Protein AF-A0A934YPK6-F1 (afdb_monomer)

pLDDT: mean 86.98, std 14.75, range [29.47, 98.44]

Secondary structure (DSSP, 8-state):
---HHHHHHHT-SEEEEE--TTS-HHHHHHHHHHSGGG-SEEEEESSHHHHHHHHHHHHHTT--GGGEEEEEHHHHHHHHHHH-HHHH-------TT---HHHHHHHHHHHHHHHHHSHHHHHHHHHH-SEEEESSGGG-BHHHHHHHHHHHTTT-EEEEEE-GGG----BTTBPBPPHHHHHHHSEEETTTTTT------

Foldseek 3Di:
DQQPLLVVLLVDLFEEEADDPPLCLLVSVLSNLQDPSFAAEEEEEADPVSQVSSVVSVVVSVRDPLSYDYDYLQVVLQVQLVVCCVQLVQDPPPPPPDPPPVVNSLSSLSSSLSLLQDPNNLVVDVVRGQAYEYEQLQQAFPSSVSSVVSCLVSSRRYYYYHHVVPHPHADPVTGGDDPVVSVVRGDYQYPSSVSPRDPPD

Structure (mmCIF, N/CA/C/O backbone):
data_AF-A0A934YPK6-F1
#
_entry.id   AF-A0A934YPK6-F1
#
loop_
_atom_site.group_PDB
_atom_site.id
_atom_site.type_symbol
_atom_site.label_atom_id
_atom_site.label_alt_id
_atom_site.label_comp_id
_atom_site.label_asym_id
_atom_site.label_entity_id
_atom_site.label_seq_id
_atom_site.pdbx_PDB_ins_code
_atom_site.Cartn_x
_atom_site.Cartn_y
_atom_site.Cartn_z
_atom_site.occupancy
_atom_site.B_iso_or_equiv
_atom_site.auth_seq_id
_atom_site.auth_comp_id
_atom_site.auth_asym_id
_atom_site.auth_atom_id
_atom_site.pdbx_PDB_model_num
ATOM 1 N N . MET A 1 1 ? -13.780 1.042 20.558 1.00 38.53 1 MET A N 1
ATOM 2 C CA . MET A 1 1 ? -14.124 2.174 19.676 1.00 38.53 1 MET A CA 1
ATOM 3 C C . MET A 1 1 ? -13.087 2.189 18.577 1.00 38.53 1 MET A C 1
ATOM 5 O O . MET A 1 1 ? -11.910 2.137 18.915 1.00 38.53 1 MET A O 1
ATOM 9 N N . ALA A 1 2 ? -13.498 2.126 17.311 1.00 55.03 2 ALA A N 1
ATOM 10 C CA . ALA A 1 2 ? -12.552 2.266 16.211 1.00 55.03 2 ALA A CA 1
ATOM 11 C C . ALA A 1 2 ? -11.907 3.656 16.300 1.00 55.03 2 ALA A C 1
ATOM 13 O O . ALA A 1 2 ? -12.583 4.636 16.611 1.00 55.03 2 ALA A O 1
ATOM 14 N N . ASN A 1 3 ? -10.591 3.710 16.116 1.00 77.00 3 ASN A N 1
ATOM 15 C CA . ASN A 1 3 ? -9.834 4.953 16.048 1.00 77.00 3 ASN A CA 1
ATOM 16 C C . ASN A 1 3 ? -10.450 5.855 14.956 1.00 77.00 3 ASN A C 1
ATOM 18 O O . ASN A 1 3 ? -10.782 5.354 13.882 1.00 77.00 3 ASN A O 1
ATOM 22 N N . ALA A 1 4 ? -10.615 7.157 15.209 1.00 86.25 4 ALA A N 1
ATOM 23 C CA . ALA A 1 4 ? -11.193 8.101 14.244 1.00 86.25 4 ALA A CA 1
ATOM 24 C C . ALA A 1 4 ? -10.478 8.057 12.879 1.00 86.25 4 ALA A C 1
ATOM 26 O O . ALA A 1 4 ? -11.127 8.161 11.838 1.00 86.25 4 ALA A O 1
ATOM 27 N N . ALA A 1 5 ? -9.166 7.795 12.873 1.00 89.88 5 ALA A N 1
ATOM 28 C CA . ALA A 1 5 ? -8.405 7.551 11.650 1.00 89.88 5 ALA A CA 1
ATOM 29 C C . ALA A 1 5 ? -8.885 6.323 10.870 1.00 89.88 5 ALA A C 1
ATOM 31 O O . ALA A 1 5 ? -8.996 6.379 9.650 1.00 89.88 5 ALA A O 1
ATOM 32 N N . VAL A 1 6 ? -9.192 5.215 11.554 1.00 94.06 6 VAL A N 1
ATOM 33 C CA . VAL A 1 6 ? -9.695 3.989 10.913 1.00 94.06 6 VAL A CA 1
ATOM 34 C C . VAL A 1 6 ? -11.025 4.275 10.226 1.00 94.06 6 VAL A C 1
ATOM 36 O O . VAL A 1 6 ? -11.193 3.913 9.065 1.00 94.06 6 VAL A O 1
ATOM 39 N N . GLU A 1 7 ? -11.938 4.976 10.901 1.00 93.44 7 GLU A N 1
ATOM 40 C CA . GLU A 1 7 ? -13.223 5.375 10.316 1.00 93.44 7 GLU A CA 1
ATOM 41 C C . GLU A 1 7 ? -13.038 6.263 9.080 1.00 93.44 7 GLU A C 1
ATOM 43 O O . GLU A 1 7 ? -13.564 5.953 8.010 1.00 93.44 7 GLU A O 1
ATOM 48 N N . ALA A 1 8 ? -12.234 7.324 9.193 1.00 93.44 8 ALA A N 1
ATOM 49 C CA . ALA A 1 8 ? -11.977 8.251 8.093 1.00 93.44 8 ALA A CA 1
ATOM 50 C C . ALA A 1 8 ? -11.321 7.557 6.886 1.00 93.44 8 ALA A C 1
ATOM 52 O O . ALA A 1 8 ? -11.712 7.780 5.738 1.00 93.44 8 ALA A O 1
ATOM 53 N N . MET A 1 9 ? -10.357 6.667 7.132 1.00 95.44 9 MET A N 1
ATOM 54 C CA . MET A 1 9 ? -9.683 5.911 6.078 1.00 95.44 9 MET A CA 1
ATOM 55 C C . MET A 1 9 ? -10.604 4.880 5.420 1.00 95.44 9 MET A C 1
ATOM 57 O O . MET A 1 9 ? -10.559 4.717 4.201 1.00 95.44 9 MET A O 1
ATOM 61 N N . LEU A 1 10 ? -11.453 4.180 6.179 1.00 94.62 10 LEU A N 1
ATOM 62 C CA . LEU A 1 10 ? -12.409 3.221 5.612 1.00 94.62 10 LEU A CA 1
ATOM 63 C C . LEU A 1 10 ? -13.530 3.909 4.824 1.00 94.62 10 LEU A C 1
ATOM 65 O O . LEU A 1 10 ? -14.014 3.330 3.853 1.00 94.62 10 LEU A O 1
ATOM 69 N N . GLY A 1 11 ? -13.887 5.145 5.184 1.00 93.50 11 GLY A N 1
ATOM 70 C CA . GLY A 1 11 ? -14.867 5.967 4.468 1.00 93.50 11 GLY A CA 1
ATOM 71 C C . GLY A 1 11 ? -14.426 6.432 3.074 1.00 93.50 11 GLY A C 1
ATOM 72 O O . GLY A 1 11 ? -15.264 6.878 2.294 1.00 93.50 11 GLY A O 1
ATOM 73 N N . SER A 1 12 ? -13.141 6.302 2.729 1.00 93.00 12 SER A N 1
ATOM 74 C CA . SER A 1 12 ? -12.610 6.627 1.402 1.00 93.00 12 SER A CA 1
ATOM 75 C C . SER A 1 12 ? -12.039 5.392 0.701 1.00 93.00 12 SER A C 1
ATOM 77 O O . SER A 1 12 ? -11.450 4.499 1.317 1.00 93.00 12 SER A O 1
ATOM 79 N N . THR A 1 13 ? -12.168 5.356 -0.627 1.00 93.12 13 THR A N 1
ATOM 80 C CA . THR A 1 13 ? -11.471 4.378 -1.478 1.00 93.12 13 THR A CA 1
ATOM 81 C C . THR A 1 13 ? -10.002 4.741 -1.684 1.00 93.12 13 THR A C 1
ATOM 83 O O . THR A 1 13 ? -9.215 3.885 -2.080 1.00 93.12 13 THR A O 1
ATOM 86 N N . ARG A 1 14 ? -9.620 5.996 -1.421 1.00 95.00 14 ARG A N 1
ATOM 87 C CA . ARG A 1 14 ? -8.254 6.514 -1.553 1.00 95.00 14 ARG A CA 1
ATOM 88 C C . ARG A 1 14 ? -7.946 7.403 -0.362 1.00 95.00 14 ARG A C 1
ATOM 90 O O . ARG A 1 14 ? -8.402 8.544 -0.313 1.00 95.00 14 ARG A O 1
ATOM 97 N N . SER A 1 15 ? -7.197 6.892 0.605 1.00 95.81 15 SER A N 1
ATOM 98 C CA . SER A 1 15 ? -6.847 7.650 1.813 1.00 95.81 15 SER A CA 1
ATOM 99 C C . SER A 1 15 ? -5.367 7.545 2.140 1.00 95.81 15 SER A C 1
ATOM 101 O O . SER A 1 15 ? -4.793 6.467 2.022 1.00 95.81 15 SER A O 1
ATOM 103 N N . PHE A 1 16 ? -4.764 8.618 2.625 1.00 96.56 16 PHE A N 1
ATOM 104 C CA . PHE A 1 16 ? -3.404 8.614 3.150 1.00 96.56 16 PHE A CA 1
ATOM 105 C C . PHE A 1 16 ? -3.423 9.170 4.569 1.00 96.56 16 PHE A C 1
ATOM 107 O O . PHE A 1 16 ? -3.877 10.290 4.758 1.00 96.56 16 PHE A O 1
ATOM 114 N N . ALA A 1 17 ? -2.936 8.423 5.556 1.00 95.75 17 ALA A N 1
ATOM 115 C CA . ALA A 1 17 ? -2.767 8.939 6.912 1.00 95.75 17 ALA A CA 1
ATOM 116 C C . ALA A 1 17 ? -1.336 9.431 7.123 1.00 95.75 17 ALA A C 1
ATOM 118 O O . ALA A 1 17 ? -0.386 8.650 7.000 1.00 95.75 17 ALA A O 1
ATOM 119 N N . VAL A 1 18 ? -1.200 10.712 7.471 1.00 94.19 18 VAL A N 1
ATOM 120 C CA . VAL A 1 18 ? 0.066 11.275 7.937 1.00 94.19 18 VAL A CA 1
ATOM 121 C C . VAL A 1 18 ? 0.245 10.892 9.401 1.00 94.19 18 VAL A C 1
ATOM 123 O O . VAL A 1 18 ? -0.618 11.159 10.238 1.00 94.19 18 VAL A O 1
ATOM 126 N N . ALA A 1 19 ? 1.346 10.214 9.708 1.00 89.62 19 ALA A N 1
ATOM 127 C CA . ALA A 1 19 ? 1.646 9.745 11.052 1.00 89.62 19 ALA A CA 1
ATOM 128 C C . ALA A 1 19 ? 3.156 9.713 11.297 1.00 89.62 19 ALA A C 1
ATOM 130 O O . ALA A 1 19 ? 3.884 8.936 10.671 1.00 89.62 19 ALA A O 1
ATOM 131 N N . ALA A 1 20 ? 3.611 10.518 12.258 1.00 85.56 20 ALA A N 1
ATOM 132 C CA . ALA A 1 20 ? 5.017 10.606 12.619 1.00 85.56 20 ALA A CA 1
ATOM 133 C C . ALA A 1 20 ? 5.560 9.314 13.264 1.00 85.56 20 ALA A C 1
ATOM 135 O O . ALA A 1 20 ? 4.833 8.381 13.635 1.00 85.56 20 ALA A O 1
ATOM 136 N N . ALA A 1 21 ? 6.883 9.241 13.386 1.00 82.44 21 ALA A N 1
ATOM 137 C CA . ALA A 1 21 ? 7.598 8.139 14.000 1.00 82.44 21 ALA A CA 1
ATOM 138 C C . ALA A 1 21 ? 7.123 7.947 15.440 1.00 82.44 21 ALA A C 1
ATOM 140 O O . ALA A 1 21 ? 7.039 8.887 16.225 1.00 82.44 21 ALA A O 1
ATOM 141 N N . GLY A 1 22 ? 6.821 6.700 15.793 1.00 80.88 22 GLY A N 1
ATOM 142 C CA . GLY A 1 22 ? 6.327 6.363 17.127 1.00 80.88 22 GLY A CA 1
ATOM 143 C C . GLY A 1 22 ? 4.838 6.646 17.364 1.00 80.88 22 GLY A C 1
ATOM 144 O O . GLY A 1 22 ? 4.320 6.164 18.366 1.00 80.88 22 GLY A O 1
ATOM 145 N N . CYS A 1 23 ? 4.110 7.295 16.445 1.00 81.56 23 CYS A N 1
ATOM 146 C CA . CYS A 1 23 ? 2.677 7.593 16.622 1.00 81.56 23 CYS A CA 1
ATOM 147 C C . CYS A 1 23 ? 1.747 6.387 16.402 1.00 81.56 23 CYS A C 1
ATOM 149 O O . CYS A 1 23 ? 0.539 6.499 16.568 1.00 81.56 23 CYS A O 1
ATOM 151 N N . GLY A 1 24 ? 2.286 5.215 16.050 1.00 86.94 24 GLY A N 1
ATOM 152 C CA . GLY A 1 24 ? 1.497 3.987 15.919 1.00 86.94 24 GLY A CA 1
ATOM 153 C C . GLY A 1 24 ? 1.038 3.649 14.497 1.00 86.94 24 GLY A C 1
ATOM 154 O O . GLY A 1 24 ? 0.017 2.984 14.351 1.00 86.94 24 GLY A O 1
ATOM 155 N N . LYS A 1 25 ? 1.802 4.011 13.453 1.00 91.12 25 LYS A N 1
ATOM 156 C CA . LYS A 1 25 ? 1.560 3.606 12.045 1.00 91.12 25 LYS A CA 1
ATOM 157 C C . LYS A 1 25 ? 1.183 2.124 11.903 1.00 91.12 25 LYS A C 1
ATOM 159 O O . LYS A 1 25 ? 0.156 1.777 11.324 1.00 91.12 25 LYS A O 1
ATOM 164 N N . THR A 1 26 ? 1.969 1.244 12.527 1.00 91.38 26 THR A N 1
ATOM 165 C CA . THR A 1 26 ? 1.727 -0.207 12.524 1.00 91.38 26 THR A CA 1
ATOM 166 C C . THR A 1 26 ? 0.447 -0.605 13.269 1.00 91.38 26 THR A C 1
ATOM 168 O O . THR A 1 26 ? -0.213 -1.560 12.868 1.00 91.38 26 THR A O 1
ATOM 171 N N . GLU A 1 27 ? 0.081 0.100 14.347 1.00 93.69 27 GLU A N 1
ATOM 172 C CA . GLU A 1 27 ? -1.192 -0.122 15.054 1.00 93.69 27 GLU A CA 1
ATOM 173 C C . GLU A 1 27 ? -2.371 0.270 14.160 1.00 93.69 27 GLU A C 1
ATOM 175 O O . GLU A 1 27 ? -3.283 -0.533 13.990 1.00 93.69 27 GLU A O 1
ATOM 180 N N . LEU A 1 28 ? -2.317 1.446 13.524 1.00 94.62 28 LEU A N 1
ATOM 181 C CA . LEU A 1 28 ? -3.335 1.909 12.578 1.00 94.62 28 LEU A CA 1
ATOM 182 C C . LEU A 1 28 ? -3.534 0.911 11.428 1.00 94.62 28 LEU A C 1
ATOM 184 O O . LEU A 1 28 ? -4.663 0.506 11.153 1.00 94.62 28 LEU A O 1
ATOM 188 N N . LEU A 1 29 ? -2.443 0.455 10.804 1.00 95.44 29 LEU A N 1
ATOM 189 C CA . LEU A 1 29 ? -2.481 -0.590 9.774 1.00 95.44 29 LEU A CA 1
ATOM 190 C C . LEU A 1 29 ? -3.120 -1.879 10.296 1.00 95.44 29 LEU A C 1
ATOM 192 O O . LEU A 1 29 ? -3.991 -2.446 9.641 1.00 95.44 29 LEU A O 1
ATOM 196 N N . GLY A 1 30 ? -2.722 -2.329 11.487 1.00 96.19 30 GLY A N 1
ATOM 197 C CA . GLY A 1 30 ? -3.295 -3.514 12.117 1.00 96.19 30 GLY A CA 1
ATOM 198 C C . GLY A 1 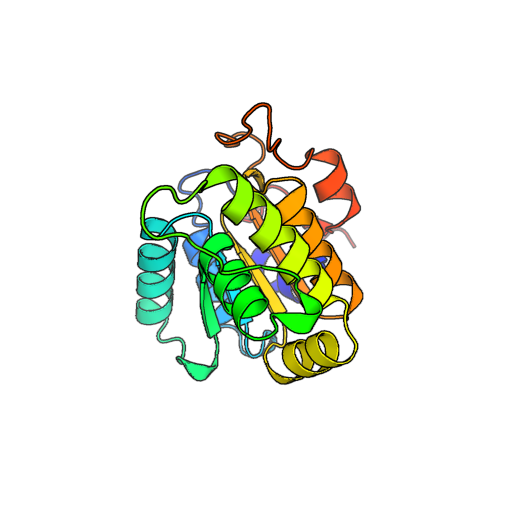30 ? -4.806 -3.392 12.329 1.00 96.19 30 GLY A C 1
ATOM 199 O O . GLY A 1 30 ? -5.547 -4.318 11.999 1.00 96.19 30 GLY A O 1
ATOM 200 N N . GLN A 1 31 ? -5.267 -2.239 12.815 1.00 96.19 31 GLN A N 1
ATOM 201 C CA . GLN A 1 31 ? -6.685 -1.951 13.036 1.00 96.19 31 GLN A CA 1
ATOM 202 C C . GLN A 1 31 ? -7.478 -1.895 11.723 1.00 96.19 31 GLN A C 1
ATOM 204 O O . GLN A 1 31 ? -8.562 -2.471 11.651 1.00 96.19 31 GLN A O 1
ATOM 209 N N . LEU A 1 32 ? -6.926 -1.284 10.668 1.00 96.69 32 LEU A N 1
ATOM 210 C CA . LEU A 1 32 ? -7.541 -1.258 9.335 1.00 96.69 32 LEU A CA 1
ATOM 211 C C . LEU A 1 32 ? -7.752 -2.666 8.773 1.00 96.69 32 LEU A C 1
ATOM 213 O O . LEU A 1 32 ? -8.820 -2.971 8.239 1.00 96.69 32 LEU A O 1
ATOM 217 N N . VAL A 1 33 ? -6.756 -3.545 8.903 1.00 97.69 33 VAL A N 1
ATOM 218 C CA . VAL A 1 33 ? -6.893 -4.940 8.463 1.00 97.69 33 VAL A CA 1
ATOM 219 C C . VAL A 1 33 ? -7.911 -5.679 9.337 1.00 97.69 33 VAL A C 1
ATOM 221 O O . VAL A 1 33 ? -8.754 -6.401 8.808 1.00 97.69 33 VAL A O 1
ATOM 224 N N . ALA A 1 34 ? -7.868 -5.496 10.659 1.00 97.12 34 ALA A N 1
ATOM 225 C CA . ALA A 1 34 ? -8.757 -6.179 11.600 1.00 97.12 34 ALA A CA 1
ATOM 226 C C . ALA A 1 34 ? -10.243 -5.811 11.424 1.00 97.12 34 ALA A C 1
ATOM 228 O O . ALA A 1 34 ? -11.115 -6.648 11.677 1.00 97.12 34 ALA A O 1
ATOM 229 N N . ASP A 1 35 ? -10.544 -4.588 10.979 1.00 96.56 35 ASP A N 1
ATOM 230 C CA . ASP A 1 35 ? -11.914 -4.107 10.794 1.00 96.56 35 ASP A CA 1
ATOM 231 C C . ASP A 1 35 ? -12.667 -4.924 9.739 1.00 96.56 35 ASP A C 1
ATOM 233 O O . ASP A 1 35 ? -12.215 -5.067 8.608 1.00 96.56 35 ASP A O 1
ATOM 237 N N . GLN A 1 36 ? -13.844 -5.454 10.068 1.00 93.44 36 GLN A N 1
ATOM 238 C CA . GLN A 1 36 ? -14.591 -6.341 9.167 1.00 93.44 36 GLN A CA 1
ATOM 239 C C . GLN A 1 36 ? -14.943 -5.691 7.821 1.00 93.44 36 GLN A C 1
ATOM 241 O O . GLN A 1 36 ? -14.929 -6.379 6.802 1.00 93.44 36 GLN A O 1
ATOM 246 N N . ARG A 1 37 ? -15.167 -4.372 7.788 1.00 94.62 37 ARG A N 1
ATOM 247 C CA . ARG A 1 37 ? -15.534 -3.633 6.570 1.00 94.62 37 ARG A CA 1
ATOM 248 C C . ARG A 1 37 ? -14.414 -3.583 5.541 1.00 94.62 37 ARG A C 1
ATOM 250 O O . ARG A 1 37 ? -14.700 -3.364 4.371 1.00 94.62 37 ARG A O 1
ATOM 257 N N . SER A 1 38 ? -13.156 -3.773 5.948 1.00 94.56 38 SER A N 1
ATOM 258 C CA . SER A 1 38 ? -12.048 -3.730 4.995 1.00 94.5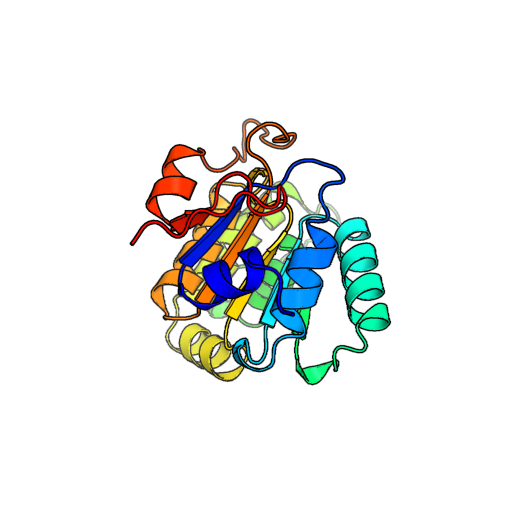6 38 SER A CA 1
ATOM 259 C C . SER A 1 38 ? -12.004 -4.954 4.082 1.00 94.56 38 SER A C 1
ATOM 261 O O . SER A 1 38 ? -11.438 -4.855 3.006 1.00 94.56 38 SER A O 1
ATOM 263 N N . GLY A 1 39 ? -12.605 -6.092 4.449 1.00 96.00 39 GLY A N 1
ATOM 264 C CA . GLY A 1 39 ? -12.444 -7.328 3.672 1.00 96.00 39 GLY A CA 1
ATOM 265 C C . GLY A 1 39 ? -10.987 -7.816 3.665 1.00 96.00 39 GLY A C 1
ATOM 266 O O . GLY A 1 39 ? -10.241 -7.541 4.609 1.00 96.00 39 GLY A O 1
ATOM 267 N N . ARG A 1 40 ? -10.566 -8.551 2.632 1.00 97.56 40 ARG A N 1
ATOM 268 C CA . ARG A 1 40 ? -9.211 -9.103 2.486 1.00 97.56 40 ARG A CA 1
ATOM 269 C C . ARG A 1 40 ? -8.237 -8.066 1.929 1.00 97.56 40 ARG A C 1
ATOM 271 O O . ARG A 1 40 ? -8.430 -7.556 0.831 1.00 97.56 40 ARG A O 1
ATOM 278 N N . GLN A 1 41 ? -7.165 -7.784 2.667 1.00 98.12 41 GLN A N 1
ATOM 279 C CA . GLN A 1 41 ? -6.217 -6.714 2.337 1.00 98.12 41 GLN A CA 1
ATOM 280 C C . GLN A 1 41 ? -4.893 -7.232 1.765 1.00 98.12 41 GLN A C 1
ATOM 282 O O . GLN A 1 41 ? -4.288 -8.153 2.312 1.00 98.12 41 GLN A O 1
ATOM 287 N N . LEU A 1 42 ? -4.385 -6.591 0.716 1.00 97.75 42 LEU A N 1
ATOM 288 C CA . LEU A 1 42 ? -2.974 -6.669 0.347 1.00 97.75 42 LEU A CA 1
ATOM 289 C C . LEU A 1 42 ? -2.196 -5.626 1.155 1.00 97.75 42 LEU A C 1
ATOM 291 O O . LEU A 1 42 ? -2.379 -4.433 0.955 1.00 97.75 42 LEU A O 1
ATOM 295 N N . VAL A 1 43 ? -1.330 -6.063 2.061 1.00 98.38 43 VAL A N 1
ATOM 296 C CA . VAL A 1 43 ? -0.530 -5.193 2.926 1.00 98.38 43 VAL A CA 1
ATOM 297 C C . VAL A 1 43 ? 0.919 -5.210 2.456 1.00 98.38 43 VAL A C 1
ATOM 299 O O . VAL A 1 43 ? 1.534 -6.276 2.367 1.00 98.38 43 VAL A O 1
ATOM 302 N N . LEU A 1 44 ? 1.463 -4.037 2.151 1.00 98.06 44 LEU A N 1
ATOM 303 C CA . LEU A 1 44 ? 2.801 -3.870 1.595 1.00 98.06 44 LEU A CA 1
ATOM 304 C C . LEU A 1 44 ? 3.641 -2.914 2.443 1.00 98.06 44 LEU A C 1
ATOM 306 O O . LEU A 1 44 ? 3.133 -1.967 3.031 1.00 98.06 44 LEU A O 1
ATOM 310 N N . THR A 1 45 ? 4.944 -3.167 2.486 1.00 97.19 45 THR A N 1
ATOM 311 C CA . THR A 1 45 ? 5.949 -2.322 3.152 1.00 97.19 45 THR A CA 1
ATOM 312 C C . THR A 1 45 ? 7.284 -2.423 2.405 1.00 97.19 45 THR A C 1
ATOM 314 O O . THR A 1 45 ? 7.417 -3.182 1.441 1.00 97.19 45 THR A O 1
ATOM 317 N N . HIS A 1 46 ? 8.299 -1.674 2.819 1.00 93.62 46 HIS A N 1
ATOM 318 C CA . HIS A 1 46 ? 9.586 -1.626 2.123 1.00 93.62 46 HIS A CA 1
ATOM 319 C C . HIS A 1 46 ? 10.569 -2.714 2.565 1.00 93.62 46 HIS A C 1
ATOM 321 O O . HIS A 1 46 ? 11.387 -3.170 1.767 1.00 93.62 46 HIS A O 1
ATOM 327 N N . THR A 1 47 ? 10.501 -3.162 3.821 1.00 94.19 47 THR A N 1
ATOM 328 C CA . THR A 1 47 ? 11.549 -4.008 4.411 1.00 94.19 47 THR A CA 1
ATOM 329 C C . THR A 1 47 ? 11.000 -5.290 5.023 1.00 94.19 47 THR A C 1
ATOM 331 O O . THR A 1 47 ? 9.860 -5.359 5.483 1.00 94.19 47 THR A O 1
ATOM 334 N N . HIS A 1 48 ? 11.842 -6.323 5.105 1.00 95.19 48 HIS A N 1
ATOM 335 C CA . HIS A 1 48 ? 11.495 -7.545 5.835 1.00 95.19 48 HIS A CA 1
ATOM 336 C C . HIS A 1 48 ? 11.301 -7.302 7.340 1.00 95.19 48 HIS A C 1
ATOM 338 O O . HIS A 1 48 ? 10.500 -7.993 7.968 1.00 95.19 48 HIS A O 1
ATOM 344 N N . ALA A 1 49 ? 11.979 -6.300 7.911 1.00 95.56 49 ALA A N 1
ATOM 345 C CA . ALA A 1 49 ? 11.741 -5.868 9.285 1.00 95.56 49 ALA A CA 1
ATOM 346 C C . ALA A 1 49 ? 10.329 -5.279 9.449 1.00 95.56 49 ALA A C 1
ATOM 348 O O . ALA A 1 49 ? 9.621 -5.658 10.381 1.00 95.56 49 ALA A O 1
ATOM 349 N N . GLY A 1 50 ? 9.885 -4.445 8.501 1.00 95.88 50 GLY A N 1
ATOM 350 C CA . GLY A 1 50 ? 8.508 -3.946 8.430 1.00 95.88 50 GLY A CA 1
ATOM 351 C C . GLY A 1 50 ? 7.494 -5.086 8.329 1.00 95.88 50 GLY A C 1
ATOM 352 O O . GLY A 1 50 ? 6.542 -5.143 9.104 1.00 95.88 50 GLY A O 1
ATOM 353 N N . VAL A 1 51 ? 7.751 -6.078 7.465 1.00 98.25 51 VAL A N 1
ATOM 354 C CA . VAL A 1 51 ? 6.916 -7.289 7.365 1.00 98.25 51 VAL A CA 1
ATOM 355 C C . VAL A 1 51 ? 6.832 -8.012 8.711 1.00 98.25 51 VAL A C 1
ATOM 357 O O . VAL A 1 51 ? 5.742 -8.378 9.144 1.00 98.25 51 VAL A O 1
ATOM 360 N N . ALA A 1 52 ? 7.955 -8.216 9.403 1.00 97.94 52 ALA A N 1
ATOM 361 C CA . ALA A 1 52 ? 7.960 -8.877 10.706 1.00 97.94 52 ALA A CA 1
ATOM 362 C C . ALA A 1 52 ? 7.175 -8.080 11.765 1.00 97.94 52 ALA A C 1
ATOM 364 O O . ALA A 1 52 ? 6.399 -8.673 12.520 1.00 97.94 52 ALA A O 1
ATOM 365 N N . ALA A 1 53 ? 7.328 -6.753 11.791 1.00 96.94 53 ALA A N 1
ATOM 366 C CA . ALA A 1 53 ? 6.629 -5.865 12.716 1.00 96.94 53 ALA A CA 1
ATOM 367 C C . ALA A 1 53 ? 5.109 -5.871 12.488 1.00 96.94 53 ALA A C 1
ATOM 369 O O . ALA A 1 53 ? 4.347 -6.104 13.431 1.00 96.94 53 ALA A O 1
ATOM 370 N N . ILE A 1 54 ? 4.663 -5.707 11.238 1.00 98.12 54 ILE A N 1
ATOM 371 C CA . ILE A 1 54 ? 3.240 -5.759 10.871 1.00 98.12 54 ILE A CA 1
ATOM 372 C C . ILE A 1 54 ? 2.669 -7.146 11.178 1.00 98.12 54 ILE A C 1
ATOM 374 O O . ILE A 1 54 ? 1.612 -7.258 11.793 1.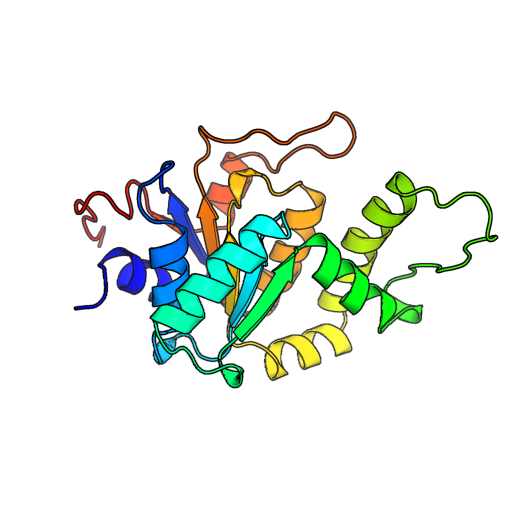00 98.12 54 ILE A O 1
ATOM 378 N N . LYS A 1 55 ? 3.384 -8.221 10.825 1.00 98.38 55 LYS A N 1
ATOM 379 C CA . LYS A 1 55 ? 2.943 -9.597 11.093 1.00 98.38 55 LYS A CA 1
ATOM 380 C C . LYS A 1 55 ? 2.746 -9.858 12.584 1.00 98.38 55 LYS A C 1
ATOM 382 O O . LYS A 1 55 ? 1.754 -10.481 12.957 1.00 98.38 55 LYS A O 1
ATOM 387 N N . LYS A 1 56 ? 3.674 -9.390 13.425 1.00 98.06 56 LYS A N 1
ATOM 388 C CA . LYS A 1 56 ? 3.548 -9.479 14.884 1.00 98.06 56 LYS A CA 1
ATOM 389 C C . LYS A 1 56 ? 2.301 -8.736 15.358 1.00 98.06 56 LYS A C 1
ATOM 391 O O . LYS A 1 56 ? 1.486 -9.324 16.057 1.00 98.06 56 LYS A O 1
ATOM 396 N N . ARG A 1 57 ? 2.099 -7.497 14.902 1.00 97.75 57 ARG A N 1
ATOM 397 C CA . ARG A 1 57 ? 0.932 -6.697 15.288 1.00 97.75 57 ARG A CA 1
ATOM 398 C C . ARG A 1 57 ? -0.395 -7.342 14.871 1.00 97.75 57 ARG A C 1
ATOM 400 O O . ARG A 1 57 ? -1.324 -7.377 15.670 1.00 97.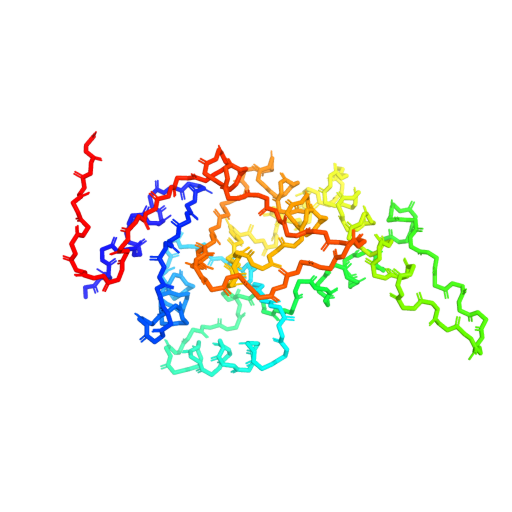75 57 ARG A O 1
ATOM 407 N N . LEU A 1 58 ? -0.484 -7.885 13.657 1.00 98.25 58 LEU A N 1
ATOM 408 C CA . LEU A 1 58 ? -1.672 -8.608 13.187 1.00 98.25 58 LEU A CA 1
ATOM 409 C C . LEU A 1 58 ? -1.954 -9.858 14.034 1.00 98.25 58 LEU A C 1
ATOM 411 O O . LEU A 1 58 ? -3.115 -10.165 14.299 1.00 98.25 58 LEU A O 1
ATOM 415 N N . ALA A 1 59 ? -0.910 -10.555 14.492 1.00 98.12 59 ALA A N 1
ATOM 416 C CA . ALA A 1 59 ? -1.055 -11.684 15.407 1.00 98.12 59 ALA A CA 1
ATOM 417 C C . ALA A 1 59 ? -1.555 -11.245 16.795 1.00 98.12 59 ALA A C 1
ATOM 419 O O . ALA A 1 59 ? -2.462 -11.880 17.333 1.00 98.12 59 ALA A O 1
ATOM 420 N N . ASP A 1 60 ? -1.029 -10.142 17.336 1.00 97.69 60 ASP A N 1
ATOM 421 C CA . ASP A 1 60 ? -1.470 -9.572 18.618 1.00 97.69 60 ASP A CA 1
ATOM 422 C C . ASP A 1 60 ? -2.955 -9.163 18.568 1.00 97.69 60 ASP A C 1
ATOM 424 O O . ASP A 1 60 ? -3.714 -9.421 19.503 1.00 97.69 60 ASP A O 1
ATOM 428 N N . LEU A 1 61 ? -3.394 -8.607 17.433 1.00 97.12 61 LEU A N 1
ATOM 429 C CA . LEU A 1 61 ? -4.793 -8.268 17.146 1.00 97.12 61 LEU A CA 1
ATOM 430 C C . LEU A 1 61 ? -5.658 -9.480 16.749 1.00 97.12 61 LEU A C 1
ATOM 432 O O . LEU A 1 61 ? -6.851 -9.323 16.498 1.00 97.12 61 LEU A O 1
ATOM 436 N N . ARG A 1 62 ? -5.080 -10.689 16.700 1.00 97.94 62 ARG A N 1
ATOM 437 C 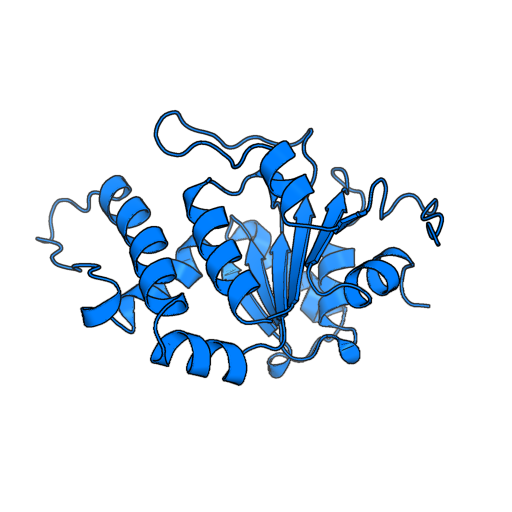CA . ARG A 1 62 ? -5.746 -11.948 16.316 1.00 97.94 62 ARG A CA 1
ATOM 438 C C . ARG A 1 62 ? -6.435 -11.882 14.949 1.00 97.94 62 ARG A C 1
ATOM 440 O O . ARG A 1 62 ? -7.482 -12.495 14.747 1.00 97.94 62 ARG A O 1
ATOM 447 N N . VAL A 1 63 ? -5.842 -11.155 14.005 1.00 98.06 63 VAL A N 1
ATOM 448 C CA . VAL A 1 63 ? -6.362 -11.051 12.640 1.00 98.06 63 VAL A CA 1
ATOM 449 C C . VAL A 1 63 ? -6.200 -12.402 11.927 1.00 98.06 63 VAL A C 1
ATOM 451 O O . VAL A 1 63 ? -5.081 -12.925 11.871 1.00 98.06 63 VAL A O 1
ATOM 454 N N . PRO A 1 64 ? -7.277 -12.976 11.360 1.00 97.50 64 PRO A N 1
ATOM 455 C CA . PRO A 1 64 ? -7.193 -14.226 10.611 1.00 97.50 64 PRO A CA 1
ATOM 456 C C . PRO A 1 64 ? -6.284 -14.110 9.380 1.00 97.50 64 PRO A C 1
ATOM 458 O O . PRO A 1 64 ? -6.169 -13.047 8.769 1.00 97.50 64 PRO A O 1
ATOM 461 N N . ARG A 1 65 ? -5.626 -15.203 8.979 1.00 96.19 65 ARG A N 1
ATOM 462 C CA . ARG A 1 65 ? -4.662 -15.169 7.858 1.00 96.19 65 ARG A CA 1
ATOM 463 C C . ARG A 1 65 ? -5.337 -14.950 6.509 1.00 96.19 65 ARG A C 1
ATOM 465 O O . ARG A 1 65 ? -4.746 -14.354 5.622 1.00 96.19 65 ARG A O 1
ATOM 472 N N . GLU A 1 66 ? -6.571 -15.404 6.351 1.00 96.94 66 GLU A N 1
ATOM 473 C CA . GLU A 1 66 ? -7.402 -15.195 5.166 1.00 96.94 66 GLU A CA 1
ATOM 474 C C . GLU A 1 66 ? -7.733 -13.718 4.924 1.00 96.94 66 GLU A C 1
ATOM 476 O O . GLU A 1 66 ? -8.053 -13.330 3.805 1.00 96.94 66 GLU A O 1
ATOM 481 N N . LYS A 1 67 ? -7.610 -12.886 5.959 1.00 97.62 67 LYS A N 1
ATOM 482 C CA . LYS A 1 67 ? -7.940 -11.464 5.945 1.00 97.62 67 LYS A CA 1
ATOM 483 C C . LYS A 1 67 ? -6.832 -10.602 5.341 1.00 97.62 67 LYS A C 1
ATOM 485 O O . LYS A 1 67 ? -7.073 -9.433 5.045 1.00 97.62 67 LYS A O 1
ATOM 490 N N . PHE A 1 68 ? -5.634 -11.151 5.123 1.00 98.38 68 PHE A N 1
ATOM 491 C CA . PHE A 1 68 ? -4.541 -10.389 4.533 1.00 98.38 68 PHE A CA 1
ATOM 492 C C . PHE A 1 68 ? -3.540 -11.222 3.730 1.00 98.38 68 PHE A C 1
ATOM 494 O O . PHE A 1 68 ? -3.317 -12.406 3.964 1.00 98.38 68 PHE A O 1
ATOM 501 N N . HIS A 1 69 ? -2.867 -10.558 2.799 1.00 98.06 69 HIS A N 1
ATOM 502 C CA . HIS A 1 69 ? -1.592 -10.983 2.235 1.00 98.06 69 HIS A CA 1
ATOM 503 C C . HIS A 1 69 ? -0.559 -9.926 2.604 1.00 98.06 69 HIS A C 1
ATOM 505 O O . HIS A 1 69 ? -0.767 -8.763 2.290 1.00 98.06 69 HIS A O 1
ATOM 511 N N . LEU A 1 70 ? 0.542 -10.307 3.251 1.00 98.44 70 LEU A N 1
ATOM 512 C CA . LEU A 1 70 ? 1.586 -9.374 3.685 1.00 98.44 70 LEU A CA 1
ATOM 513 C C . LEU A 1 70 ? 2.905 -9.667 2.969 1.00 98.44 70 LEU A C 1
ATOM 515 O O . LEU A 1 70 ? 3.354 -10.817 2.962 1.00 98.44 70 LEU A O 1
ATOM 519 N N . ASP A 1 71 ? 3.528 -8.640 2.394 1.00 97.62 71 ASP A N 1
ATOM 520 C CA . ASP A 1 71 ? 4.821 -8.753 1.715 1.00 97.62 71 ASP A CA 1
ATOM 521 C C . ASP A 1 71 ? 5.577 -7.416 1.653 1.00 97.62 71 ASP A C 1
ATOM 523 O O . ASP A 1 71 ? 5.042 -6.364 2.006 1.00 97.62 71 ASP A O 1
ATOM 527 N N . THR A 1 72 ? 6.819 -7.442 1.172 1.00 96.75 72 THR A N 1
ATOM 528 C CA . THR A 1 72 ? 7.463 -6.224 0.679 1.00 96.75 72 THR A CA 1
ATOM 529 C C . THR A 1 72 ? 6.904 -5.840 -0.694 1.00 96.75 72 THR A C 1
ATOM 531 O O . THR A 1 72 ? 6.483 -6.706 -1.464 1.00 96.75 72 THR A O 1
ATOM 534 N N . ILE A 1 73 ? 6.932 -4.549 -1.046 1.00 95.25 73 ILE A N 1
ATOM 535 C CA . ILE A 1 73 ? 6.506 -4.073 -2.376 1.00 95.25 73 ILE A CA 1
ATOM 536 C C . ILE A 1 73 ? 7.323 -4.769 -3.477 1.00 95.25 73 ILE A C 1
ATOM 538 O O . ILE A 1 73 ? 6.759 -5.270 -4.451 1.00 95.25 73 ILE A O 1
ATOM 542 N N . ALA A 1 74 ? 8.646 -4.848 -3.299 1.00 92.50 74 ALA A N 1
ATOM 543 C CA . ALA A 1 74 ? 9.551 -5.513 -4.234 1.00 92.50 74 ALA A CA 1
ATOM 544 C C . ALA A 1 74 ? 9.253 -7.015 -4.364 1.00 92.50 74 ALA A C 1
ATOM 546 O O . ALA A 1 74 ? 9.138 -7.522 -5.480 1.00 92.50 74 ALA A O 1
ATOM 547 N N . GLY A 1 75 ? 9.076 -7.715 -3.238 1.00 93.25 75 GLY A N 1
ATOM 548 C CA . GLY A 1 75 ? 8.759 -9.144 -3.215 1.00 93.25 75 GLY A CA 1
ATOM 549 C C . GLY A 1 75 ? 7.428 -9.451 -3.895 1.00 93.25 75 GLY A C 1
ATOM 550 O O . GLY A 1 75 ? 7.335 -10.390 -4.692 1.00 93.25 75 GLY A O 1
ATOM 551 N N . TRP A 1 76 ? 6.417 -8.612 -3.664 1.00 95.44 76 TRP A N 1
ATOM 552 C CA . TRP A 1 76 ? 5.106 -8.790 -4.272 1.00 95.44 76 TRP A CA 1
ATOM 553 C C . TRP A 1 76 ? 5.160 -8.553 -5.780 1.00 95.44 76 TRP A C 1
ATOM 555 O O . TRP A 1 76 ? 4.698 -9.399 -6.545 1.00 95.44 76 TRP A O 1
ATOM 565 N N . CYS A 1 77 ? 5.797 -7.461 -6.216 1.00 93.88 77 CYS A N 1
ATOM 566 C CA . CYS A 1 7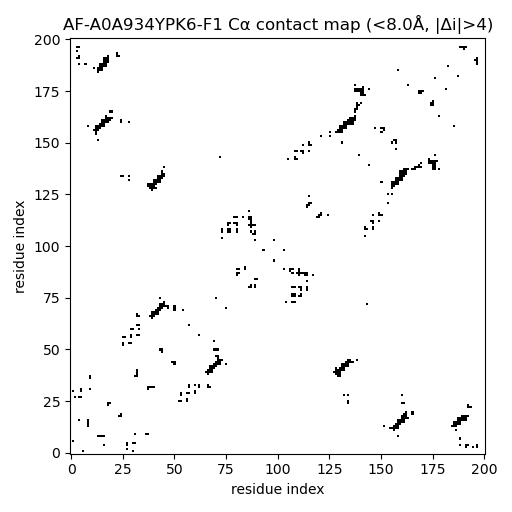7 ? 5.962 -7.156 -7.636 1.00 93.88 77 CYS A CA 1
ATOM 567 C C . CYS A 1 77 ? 6.763 -8.244 -8.359 1.00 93.88 77 CYS A C 1
ATOM 569 O O . CYS A 1 77 ? 6.395 -8.630 -9.467 1.00 93.88 77 CYS A O 1
ATOM 571 N N . LEU A 1 78 ? 7.820 -8.776 -7.734 1.00 91.19 78 LEU A N 1
ATOM 572 C CA . LEU A 1 78 ? 8.627 -9.850 -8.311 1.00 91.19 78 LEU A CA 1
ATOM 573 C C . LEU A 1 78 ? 7.784 -11.108 -8.509 1.00 91.19 78 LEU A C 1
ATOM 575 O O . LEU A 1 78 ? 7.744 -11.646 -9.612 1.00 91.19 78 LEU A O 1
ATOM 579 N N . ARG A 1 79 ? 7.068 -11.553 -7.469 1.00 89.81 79 ARG A N 1
ATOM 580 C CA . ARG A 1 79 ? 6.210 -12.744 -7.554 1.00 89.81 79 ARG A CA 1
ATOM 581 C C . ARG A 1 79 ? 5.102 -12.572 -8.583 1.00 89.81 79 ARG A C 1
ATOM 583 O O . ARG A 1 79 ? 4.857 -13.482 -9.368 1.00 89.81 79 ARG A O 1
ATOM 590 N N . TYR A 1 80 ? 4.451 -11.412 -8.597 1.00 89.00 80 TYR A N 1
ATOM 591 C CA . TYR A 1 80 ? 3.354 -11.154 -9.519 1.00 89.00 80 TYR A CA 1
ATOM 592 C C . TYR A 1 80 ? 3.846 -11.034 -10.966 1.00 89.00 80 TYR A C 1
ATOM 594 O O . TYR A 1 80 ? 3.254 -11.621 -11.865 1.00 89.00 80 TYR A O 1
ATOM 602 N N . GLY A 1 81 ? 4.972 -10.356 -11.202 1.00 89.06 81 GLY A N 1
ATOM 603 C CA . GLY A 1 81 ? 5.602 -10.277 -12.520 1.00 89.06 81 GLY A CA 1
ATOM 604 C C . GLY A 1 81 ? 6.091 -11.636 -13.030 1.00 89.06 81 GLY A C 1
ATOM 605 O O . GLY A 1 81 ? 5.844 -11.977 -14.188 1.00 89.06 81 GLY A O 1
ATOM 606 N N . ALA A 1 82 ? 6.731 -12.432 -12.170 1.00 87.38 82 ALA A N 1
ATOM 607 C CA . ALA A 1 82 ? 7.250 -13.758 -12.511 1.00 87.38 82 ALA A CA 1
ATOM 608 C C . ALA A 1 82 ? 6.145 -14.798 -12.754 1.00 87.38 82 ALA A C 1
ATOM 610 O O . ALA A 1 82 ? 6.354 -15.738 -13.514 1.00 87.38 82 ALA A O 1
ATOM 611 N N . ALA A 1 83 ? 4.960 -14.628 -12.159 1.00 88.69 83 ALA A N 1
ATOM 612 C CA . ALA A 1 83 ? 3.812 -15.499 -12.414 1.00 88.69 83 ALA A CA 1
ATOM 613 C C . ALA A 1 83 ? 3.232 -15.338 -13.834 1.00 88.69 83 ALA A C 1
ATOM 615 O O . ALA A 1 83 ? 2.564 -16.246 -14.329 1.00 88.69 83 ALA A O 1
ATOM 616 N N . TYR A 1 84 ? 3.494 -14.208 -14.504 1.00 90.38 84 TYR A N 1
ATOM 617 C CA . TYR A 1 84 ? 2.972 -13.902 -15.841 1.00 90.38 84 TYR A CA 1
ATOM 618 C C . TYR A 1 84 ? 4.074 -13.370 -16.773 1.00 90.38 84 TYR A C 1
ATOM 620 O O . TYR A 1 84 ? 3.977 -12.234 -17.248 1.00 90.38 84 TYR A O 1
ATOM 628 N N . PRO A 1 85 ? 5.115 -14.169 -17.079 1.00 88.44 85 PRO A N 1
ATOM 629 C CA . PRO A 1 85 ? 6.305 -13.709 -17.802 1.00 88.44 85 PRO A CA 1
ATOM 630 C C . PRO A 1 85 ? 5.980 -13.157 -19.197 1.00 88.44 85 PRO A C 1
ATOM 632 O O . PRO A 1 85 ? 6.551 -12.154 -19.617 1.00 88.44 85 PRO A O 1
ATOM 635 N N . ALA A 1 86 ? 4.989 -13.741 -19.881 1.00 89.75 86 ALA A N 1
ATOM 636 C CA . ALA A 1 86 ? 4.532 -13.274 -21.192 1.00 89.75 86 ALA A CA 1
ATOM 637 C C . ALA A 1 86 ? 3.916 -11.860 -21.166 1.00 89.75 86 ALA A C 1
ATOM 639 O O . ALA A 1 86 ? 3.956 -11.156 -22.170 1.00 89.75 86 ALA A O 1
ATOM 640 N N . ILE A 1 87 ? 3.345 -11.437 -20.031 1.00 91.19 87 ILE A N 1
ATOM 641 C CA . ILE A 1 87 ? 2.737 -10.107 -19.864 1.00 91.19 87 ILE A CA 1
ATOM 642 C C . ILE A 1 87 ? 3.748 -9.134 -19.252 1.00 91.19 87 ILE A C 1
ATOM 644 O O . ILE A 1 87 ? 3.865 -7.986 -19.685 1.00 91.19 87 ILE A O 1
ATOM 648 N N . SER A 1 88 ? 4.470 -9.582 -18.225 1.00 89.88 88 SER A N 1
ATOM 649 C CA . SER A 1 88 ? 5.407 -8.743 -17.484 1.00 89.88 88 SER A CA 1
ATOM 650 C C . SER A 1 88 ? 6.634 -8.385 -18.327 1.00 89.88 88 SER A C 1
ATOM 652 O O . SER A 1 88 ? 7.162 -7.277 -18.204 1.00 89.88 88 SER A O 1
ATOM 654 N N . GLY A 1 89 ? 7.061 -9.285 -19.219 1.00 85.62 89 GLY A N 1
ATOM 655 C CA . GLY A 1 89 ? 8.311 -9.154 -19.965 1.00 85.62 89 GLY A CA 1
ATOM 656 C C . GLY A 1 89 ? 9.544 -9.237 -19.063 1.00 85.62 89 GLY A C 1
ATOM 657 O O . GLY A 1 89 ? 10.624 -8.822 -19.477 1.00 85.62 89 GLY A O 1
ATOM 658 N N . VAL A 1 90 ? 9.381 -9.721 -17.826 1.00 79.12 90 VAL A N 1
ATOM 659 C CA . VAL A 1 90 ? 10.498 -10.005 -16.925 1.00 79.12 90 VAL A CA 1
ATOM 660 C C . VAL A 1 90 ? 11.173 -11.264 -17.449 1.00 79.12 90 VAL A C 1
ATOM 662 O O . VAL A 1 90 ? 10.621 -12.359 -17.352 1.00 79.12 90 VAL A O 1
ATOM 665 N N . GLN A 1 91 ? 12.349 -11.093 -18.043 1.00 68.75 91 GLN A N 1
ATOM 666 C CA . GLN A 1 91 ? 13.192 -12.209 -18.444 1.00 68.75 91 GLN A CA 1
ATOM 667 C C . GLN A 1 91 ? 13.989 -12.655 -17.224 1.00 68.75 91 GLN A C 1
ATOM 669 O O . GLN A 1 91 ? 14.760 -11.881 -16.663 1.00 68.75 91 GLN A O 1
ATOM 674 N N . SER A 1 92 ? 13.801 -13.905 -16.813 1.00 59.78 92 SER A N 1
ATOM 675 C CA . SER A 1 92 ? 14.641 -14.555 -15.808 1.00 59.78 92 SER A CA 1
ATOM 676 C C . SER A 1 92 ? 15.902 -15.154 -16.429 1.00 59.78 92 SER A C 1
ATOM 678 O O . SER A 1 92 ? 16.450 -16.088 -15.850 1.00 59.78 92 SER A O 1
ATOM 680 N N . ASP A 1 93 ? 16.324 -14.668 -17.604 1.00 53.62 93 ASP A N 1
ATOM 681 C CA . ASP A 1 93 ? 17.530 -15.111 -18.310 1.00 53.62 93 ASP A CA 1
ATOM 682 C C . ASP A 1 93 ? 18.754 -14.608 -17.534 1.00 53.62 93 ASP A C 1
ATOM 684 O O . ASP A 1 93 ? 19.446 -13.663 -17.907 1.00 53.62 93 ASP A O 1
ATOM 688 N N . VAL A 1 94 ? 18.946 -15.205 -16.364 1.00 52.91 94 VAL A N 1
ATOM 689 C CA . VAL A 1 94 ? 20.133 -15.096 -15.546 1.00 52.91 94 VAL A CA 1
ATOM 690 C C . VAL A 1 94 ? 21.093 -16.112 -16.138 1.00 52.91 94 VAL A C 1
ATOM 692 O O . VAL A 1 94 ? 21.053 -17.292 -15.798 1.00 52.91 94 VAL A O 1
ATOM 695 N N . GLU A 1 95 ? 21.955 -15.669 -17.049 1.00 50.34 95 GLU A N 1
ATOM 696 C CA . GLU A 1 95 ? 23.252 -16.330 -17.153 1.00 50.34 95 GLU A CA 1
ATOM 697 C C . GLU A 1 95 ? 23.864 -16.276 -15.745 1.00 50.34 95 GLU A C 1
ATOM 699 O O . GLU A 1 95 ? 23.955 -15.201 -15.149 1.00 50.34 95 GLU A O 1
ATOM 704 N N . GLU A 1 96 ? 24.170 -17.445 -15.174 1.00 53.47 96 GLU A N 1
ATOM 705 C CA . GLU A 1 96 ? 24.343 -17.712 -13.730 1.00 53.47 96 GLU A CA 1
ATOM 706 C C . GLU A 1 96 ? 25.386 -16.849 -12.984 1.00 53.47 96 GLU A C 1
ATOM 708 O O . GLU A 1 96 ? 25.565 -17.022 -11.781 1.00 53.47 96 GLU A O 1
ATOM 713 N N . HIS A 1 97 ? 26.069 -15.910 -13.644 1.00 53.41 97 HIS A N 1
ATOM 714 C CA . HIS A 1 97 ? 27.249 -15.239 -13.103 1.00 53.41 97 HIS A CA 1
ATOM 715 C C . HIS A 1 97 ? 27.168 -13.710 -12.965 1.00 53.41 97 HIS A C 1
ATOM 717 O O . HIS A 1 97 ? 28.088 -13.139 -12.386 1.00 53.41 97 HIS A O 1
ATOM 723 N N . GLU A 1 98 ? 26.084 -13.029 -13.364 1.00 56.31 98 GLU A N 1
ATOM 724 C CA . GLU A 1 98 ? 25.936 -11.593 -13.054 1.00 56.31 98 GLU A CA 1
ATOM 725 C C . GLU A 1 98 ? 24.463 -11.139 -13.042 1.00 56.31 98 GLU A C 1
ATOM 727 O O . GLU A 1 98 ? 23.913 -10.658 -14.033 1.00 56.31 98 GLU A O 1
ATOM 732 N N . ILE A 1 99 ? 23.780 -11.286 -11.897 1.00 61.09 99 ILE A N 1
ATOM 733 C CA . ILE A 1 99 ? 22.454 -10.675 -11.724 1.00 61.09 99 ILE A CA 1
ATOM 734 C C . ILE A 1 99 ? 22.647 -9.163 -11.605 1.00 61.09 99 ILE A C 1
ATOM 736 O O . ILE A 1 99 ? 23.044 -8.654 -10.553 1.00 61.09 99 ILE A O 1
ATOM 740 N N . ASP A 1 100 ? 22.301 -8.432 -12.664 1.00 70.50 100 ASP A N 1
ATOM 741 C CA . ASP A 1 100 ? 22.091 -6.990 -12.576 1.00 70.50 100 ASP A CA 1
ATOM 742 C C . ASP A 1 100 ? 20.811 -6.725 -11.768 1.00 70.50 100 ASP A C 1
ATOM 744 O O . ASP A 1 100 ? 19.702 -6.579 -12.294 1.00 70.50 100 ASP A O 1
ATOM 748 N N . TRP A 1 101 ? 20.977 -6.671 -10.446 1.00 67.94 101 TRP A N 1
ATOM 749 C CA . TRP A 1 101 ? 19.908 -6.390 -9.492 1.00 67.94 101 TRP A CA 1
ATOM 750 C C . TRP A 1 101 ? 19.221 -5.057 -9.764 1.00 67.94 101 TRP A C 1
ATOM 752 O O . TRP A 1 101 ? 18.030 -4.917 -9.480 1.00 67.94 101 TRP A O 1
ATOM 762 N N . LYS A 1 102 ? 19.930 -4.084 -10.343 1.00 69.06 102 LYS A N 1
ATOM 763 C CA . LYS A 1 102 ? 19.361 -2.787 -10.699 1.00 69.06 102 LYS A CA 1
ATOM 764 C C . LYS A 1 102 ? 18.402 -2.949 -11.872 1.00 69.06 102 LYS A C 1
ATOM 766 O O . LYS A 1 102 ? 17.246 -2.540 -11.770 1.00 69.06 102 LYS A O 1
ATOM 771 N N . ARG A 1 103 ? 18.828 -3.609 -12.951 1.00 69.88 103 ARG A N 1
ATOM 772 C CA . ARG A 1 103 ? 17.964 -3.918 -14.101 1.00 69.88 103 ARG A CA 1
ATOM 773 C C . ARG A 1 103 ? 16.775 -4.784 -13.701 1.00 69.88 103 ARG A C 1
ATOM 775 O O . ARG A 1 103 ? 15.654 -4.469 -14.097 1.00 69.88 103 ARG A O 1
ATOM 782 N N . LEU A 1 104 ? 16.994 -5.815 -12.889 1.00 71.94 104 LEU A N 1
ATOM 783 C CA . LEU A 1 104 ? 15.923 -6.684 -12.407 1.00 71.94 104 LEU A CA 1
ATOM 784 C C . LEU A 1 104 ? 14.902 -5.892 -11.580 1.00 71.94 104 LEU A C 1
ATOM 786 O O . LEU A 1 104 ? 13.709 -5.969 -11.852 1.00 71.94 104 LEU A O 1
ATOM 790 N N . THR A 1 105 ? 15.356 -5.057 -10.641 1.00 70.94 105 THR A N 1
ATOM 791 C CA . THR A 1 105 ? 14.468 -4.215 -9.818 1.00 70.94 105 THR A CA 1
ATOM 792 C C . THR A 1 105 ? 13.624 -3.270 -10.679 1.00 70.94 105 THR A C 1
ATOM 794 O O . THR A 1 105 ? 12.415 -3.150 -10.473 1.00 70.94 105 THR A O 1
ATOM 797 N N . LEU A 1 106 ? 14.225 -2.647 -11.697 1.00 74.75 106 LEU A N 1
ATOM 798 C CA . LEU A 1 106 ? 13.518 -1.764 -12.629 1.00 74.75 106 LEU A CA 1
ATOM 799 C C . LEU A 1 106 ? 12.472 -2.511 -13.471 1.00 74.75 106 LEU A C 1
ATOM 801 O O . LEU A 1 106 ? 11.354 -2.023 -13.655 1.00 74.75 106 LEU A O 1
ATOM 805 N N . GLN A 1 107 ? 12.819 -3.698 -13.971 1.00 82.56 107 GLN A N 1
ATOM 806 C CA . GLN A 1 107 ? 11.913 -4.530 -14.763 1.00 82.56 107 GLN A CA 1
ATOM 807 C C . GLN A 1 107 ? 10.761 -5.087 -13.928 1.00 82.56 107 GLN A C 1
ATOM 809 O O . GLN A 1 107 ? 9.647 -5.195 -14.435 1.00 82.56 107 GLN A O 1
ATOM 814 N N . VAL A 1 108 ? 11.001 -5.399 -12.656 1.00 88.69 108 VAL A N 1
ATOM 815 C CA . VAL A 1 108 ? 10.004 -5.986 -11.758 1.00 88.69 108 VAL A CA 1
ATOM 816 C C . VAL A 1 108 ? 8.812 -5.053 -11.549 1.00 88.69 108 VAL A C 1
ATOM 818 O O . VAL A 1 108 ? 7.675 -5.490 -11.717 1.00 88.69 108 VAL A O 1
ATOM 821 N N . TYR A 1 109 ? 9.031 -3.769 -11.251 1.00 91.50 109 TYR A N 1
ATOM 822 C CA . TYR A 1 109 ? 7.918 -2.832 -11.051 1.00 91.50 109 TYR A CA 1
ATOM 823 C C . TYR A 1 109 ? 7.153 -2.561 -12.347 1.00 91.50 109 TYR A C 1
ATOM 825 O O . TYR A 1 109 ? 5.923 -2.610 -12.365 1.00 91.50 109 TYR A O 1
ATOM 833 N N . ALA A 1 110 ? 7.867 -2.339 -13.454 1.00 90.44 110 ALA A N 1
ATOM 834 C CA . ALA A 1 110 ? 7.239 -2.126 -14.756 1.00 90.44 110 ALA A CA 1
ATOM 835 C C . ALA A 1 110 ? 6.452 -3.366 -15.218 1.00 90.44 110 ALA A C 1
ATOM 837 O O . ALA A 1 110 ? 5.335 -3.249 -15.721 1.00 90.44 110 ALA A O 1
ATOM 838 N N . GLY A 1 111 ? 7.013 -4.557 -15.018 1.00 92.31 111 GLY A N 1
ATOM 839 C CA . GLY A 1 111 ? 6.377 -5.828 -15.333 1.00 92.31 111 GLY A CA 1
ATOM 840 C C . GLY A 1 111 ? 5.140 -6.074 -14.477 1.00 92.31 111 GLY A C 1
ATOM 841 O O . GLY A 1 111 ? 4.082 -6.384 -15.019 1.00 92.31 111 GLY A O 1
ATOM 842 N N . ALA A 1 112 ? 5.227 -5.859 -13.163 1.00 93.38 112 ALA A N 1
ATOM 843 C CA . ALA A 1 112 ? 4.080 -5.960 -12.266 1.00 93.38 112 ALA A CA 1
ATOM 844 C C . ALA A 1 112 ? 2.966 -4.978 -12.656 1.00 93.38 112 ALA A C 1
ATOM 846 O O . ALA A 1 112 ? 1.809 -5.385 -12.732 1.00 93.38 112 ALA A O 1
ATOM 847 N N . ALA A 1 113 ? 3.296 -3.725 -12.990 1.00 93.19 113 ALA A N 1
ATOM 848 C CA . ALA A 1 113 ? 2.320 -2.738 -13.458 1.00 93.19 113 ALA A CA 1
ATOM 849 C C . ALA A 1 113 ? 1.613 -3.179 -14.756 1.00 93.19 113 ALA A C 1
ATOM 851 O O . ALA A 1 113 ? 0.391 -3.038 -14.871 1.00 93.19 113 ALA A O 1
ATOM 852 N N . LYS A 1 114 ? 2.344 -3.773 -15.715 1.00 93.50 114 LYS A N 1
ATOM 853 C CA . LYS A 1 114 ? 1.757 -4.351 -16.942 1.00 93.50 114 LYS A CA 1
ATOM 854 C C . LYS A 1 114 ? 0.789 -5.484 -16.624 1.00 93.50 114 LYS A C 1
ATOM 856 O O . LYS A 1 114 ? -0.308 -5.523 -17.179 1.00 93.50 114 LYS A O 1
ATOM 861 N N . VAL A 1 115 ? 1.173 -6.383 -15.716 1.00 93.38 115 VAL A N 1
ATOM 862 C CA . VAL A 1 115 ? 0.301 -7.477 -15.274 1.00 93.38 115 VAL A CA 1
ATOM 863 C C . VAL A 1 115 ? -0.953 -6.911 -14.617 1.00 93.38 115 VAL A C 1
ATOM 865 O O . VAL A 1 115 ? -2.047 -7.263 -15.050 1.00 93.38 115 VAL A O 1
ATOM 868 N N . CYS A 1 116 ? -0.819 -6.002 -13.646 1.00 92.62 116 CYS A N 1
ATOM 869 C CA . CYS A 1 116 ? -1.949 -5.374 -12.951 1.00 92.62 116 CYS A CA 1
ATOM 870 C C . CYS A 1 116 ? -2.917 -4.686 -13.923 1.00 92.62 116 CYS A C 1
ATOM 872 O O . CYS A 1 116 ? -4.127 -4.806 -13.765 1.00 92.62 116 CYS A O 1
ATOM 874 N N . SER A 1 117 ? -2.392 -4.047 -14.971 1.00 92.38 117 SER A N 1
ATOM 875 C CA . SER A 1 117 ? -3.197 -3.348 -15.982 1.00 92.38 117 SER A CA 1
ATOM 876 C C . SER A 1 117 ? -3.843 -4.275 -17.023 1.00 92.38 117 SER A C 1
ATOM 878 O O . SER A 1 117 ? -4.711 -3.837 -17.778 1.00 92.38 117 SER A O 1
ATOM 880 N N . SER A 1 118 ? -3.439 -5.546 -17.102 1.00 92.88 118 SER A N 1
ATOM 881 C CA . SER A 1 118 ? -4.002 -6.512 -18.055 1.00 92.88 118 SER A CA 1
ATOM 882 C C . SER A 1 118 ? -5.388 -7.003 -17.628 1.00 92.88 118 SER A C 1
ATOM 884 O O . SER A 1 118 ? -5.670 -7.120 -16.439 1.00 92.88 118 SER A O 1
ATOM 886 N N . THR A 1 119 ? -6.251 -7.392 -18.574 1.00 92.56 119 THR A N 1
ATOM 887 C CA . THR A 1 119 ? -7.587 -7.945 -18.260 1.00 92.56 119 THR A CA 1
ATOM 888 C C . THR A 1 119 ? -7.528 -9.117 -17.275 1.00 92.56 119 THR A C 1
ATOM 890 O O . THR A 1 119 ? -8.386 -9.231 -16.401 1.00 92.56 119 THR A O 1
ATOM 893 N N . LEU A 1 120 ? -6.512 -9.976 -17.396 1.00 91.94 120 LEU A N 1
ATOM 894 C CA . LEU A 1 120 ? -6.285 -11.083 -16.470 1.00 91.94 120 LEU A CA 1
ATOM 895 C C . LEU A 1 120 ? -5.908 -10.574 -15.076 1.00 91.94 120 LEU A C 1
ATOM 897 O O . LEU A 1 120 ? -6.547 -10.959 -14.100 1.00 91.94 120 LEU A O 1
ATOM 901 N N . GLY A 1 121 ? -4.910 -9.693 -14.985 1.00 91.81 121 GLY A N 1
ATOM 902 C CA . GLY A 1 121 ? -4.441 -9.172 -13.705 1.00 91.81 121 GLY A CA 1
ATOM 903 C C . GLY A 1 121 ? -5.531 -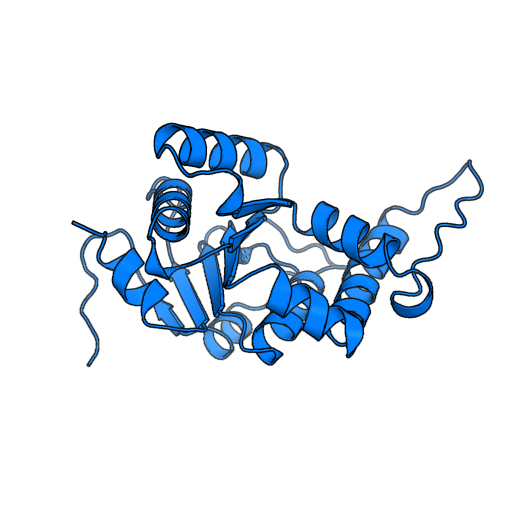8.421 -12.951 1.00 91.81 121 GLY A C 1
ATOM 904 O O . GLY A 1 121 ? -5.698 -8.653 -11.760 1.00 91.81 121 GLY A O 1
ATOM 905 N N . LYS A 1 122 ? -6.345 -7.628 -13.652 1.00 91.56 122 LYS A N 1
ATOM 906 C CA . LYS A 1 122 ? -7.519 -6.952 -13.083 1.00 91.56 122 LYS A CA 1
ATOM 907 C C . LYS A 1 122 ? -8.496 -7.941 -12.448 1.00 91.56 122 LYS A C 1
ATOM 909 O O . LYS A 1 122 ? -8.921 -7.741 -11.314 1.00 91.56 122 LYS A O 1
ATOM 914 N N . ARG A 1 123 ? -8.827 -9.035 -13.148 1.00 92.25 123 ARG A N 1
ATOM 915 C CA . ARG A 1 123 ? -9.718 -10.090 -12.628 1.00 92.25 123 ARG A CA 1
ATOM 916 C C . ARG A 1 123 ? -9.128 -10.779 -11.402 1.00 92.25 123 ARG A C 1
ATOM 918 O O . ARG A 1 123 ? -9.838 -10.979 -10.425 1.00 92.25 123 ARG A O 1
ATOM 925 N N . VAL A 1 124 ? -7.841 -11.121 -11.451 1.00 92.62 124 VAL A N 1
ATOM 926 C CA . VAL A 1 124 ? -7.146 -11.791 -10.344 1.00 92.62 124 VAL A CA 1
ATOM 927 C C . VAL A 1 124 ? -7.093 -10.891 -9.114 1.00 92.62 124 VAL A C 1
ATOM 929 O O . VAL A 1 124 ? -7.414 -11.355 -8.025 1.00 92.62 124 VAL A O 1
ATOM 932 N N . LEU A 1 125 ? -6.741 -9.614 -9.274 1.00 92.75 125 LEU A N 1
ATOM 933 C CA . LEU A 1 125 ? -6.663 -8.658 -8.170 1.00 92.75 125 LEU A CA 1
ATOM 934 C C . LEU A 1 125 ? -8.028 -8.454 -7.505 1.00 92.75 125 LEU A C 1
ATOM 936 O O . LEU A 1 125 ? -8.122 -8.625 -6.295 1.00 92.75 125 LEU A O 1
ATOM 940 N N . ASN A 1 126 ? -9.082 -8.198 -8.290 1.00 92.00 126 ASN A N 1
ATOM 941 C CA . ASN A 1 126 ? -10.445 -8.019 -7.771 1.00 92.00 126 ASN A CA 1
ATOM 942 C C . ASN A 1 126 ? -11.007 -9.283 -7.100 1.00 92.00 126 ASN A C 1
ATOM 944 O O . ASN A 1 126 ? -11.827 -9.190 -6.196 1.00 92.00 126 ASN A O 1
ATOM 948 N N . ALA A 1 127 ? -10.575 -10.473 -7.526 1.00 93.81 127 ALA A N 1
ATOM 949 C CA . ALA A 1 127 ? -10.950 -11.724 -6.868 1.00 93.81 127 ALA A CA 1
ATOM 950 C C . ALA A 1 127 ? -10.112 -12.023 -5.610 1.00 93.81 127 ALA A C 1
ATOM 952 O O . ALA A 1 127 ? -10.490 -12.879 -4.812 1.00 93.81 127 ALA A O 1
ATOM 953 N N . SER A 1 128 ? -8.954 -11.373 -5.456 1.00 93.94 128 SER A N 1
ATOM 954 C CA . SER A 1 128 ? -7.990 -11.671 -4.390 1.00 93.94 128 SER A CA 1
ATOM 955 C C . SER A 1 128 ? -8.061 -10.693 -3.225 1.00 93.94 128 SER A C 1
ATOM 957 O O . SER A 1 128 ? -7.792 -11.104 -2.095 1.00 93.94 128 SER A O 1
ATOM 959 N N . TYR A 1 129 ? -8.369 -9.421 -3.484 1.00 95.94 129 TYR A N 1
ATOM 960 C CA . TYR A 1 129 ? -8.272 -8.347 -2.500 1.00 95.94 129 TYR A CA 1
ATOM 961 C C . TYR A 1 129 ? -9.431 -7.362 -2.628 1.00 95.94 129 TYR A C 1
ATOM 963 O O . TYR A 1 129 ? -9.767 -6.928 -3.726 1.00 95.94 129 TYR A O 1
ATOM 971 N N . ASP A 1 130 ? -9.953 -6.942 -1.482 1.00 95.88 130 ASP A N 1
ATOM 972 C CA . ASP A 1 130 ? -10.917 -5.846 -1.362 1.00 95.88 130 ASP A CA 1
ATOM 973 C C . ASP A 1 130 ? -10.207 -4.485 -1.221 1.00 95.88 130 ASP A C 1
ATOM 975 O O . ASP A 1 130 ? -10.781 -3.425 -1.478 1.00 95.88 130 ASP A O 1
ATOM 979 N N . GLY A 1 131 ? -8.933 -4.495 -0.812 1.00 96.12 131 GLY A N 1
ATOM 980 C CA . GLY A 1 131 ? -8.133 -3.287 -0.657 1.00 96.12 131 GLY A CA 1
ATOM 981 C C . GLY A 1 131 ? -6.629 -3.532 -0.570 1.00 96.12 131 GLY A C 1
ATOM 982 O O . GLY A 1 131 ? -6.162 -4.659 -0.397 1.00 96.12 131 GLY A O 1
ATOM 983 N N . VAL A 1 132 ? -5.870 -2.447 -0.686 1.00 96.94 132 VAL A N 1
ATOM 984 C CA . VAL A 1 132 ? -4.411 -2.390 -0.589 1.00 96.94 132 VAL A CA 1
ATOM 985 C C . VAL A 1 132 ? -4.037 -1.391 0.499 1.00 96.94 132 VAL A C 1
ATOM 987 O O . VAL A 1 132 ? -4.544 -0.270 0.519 1.00 96.94 132 VAL A O 1
ATOM 990 N N . LEU A 1 133 ? -3.137 -1.785 1.391 1.00 97.62 133 LEU A N 1
ATOM 991 C CA . LEU A 1 133 ? -2.575 -0.950 2.444 1.00 97.62 133 LEU A CA 1
ATOM 992 C C . LEU A 1 133 ? -1.061 -0.895 2.274 1.00 97.62 133 LEU A C 1
ATOM 994 O O . LEU A 1 133 ? -0.424 -1.935 2.118 1.00 97.62 133 LEU A O 1
ATOM 998 N N . ILE A 1 134 ? -0.484 0.299 2.311 1.00 97.19 134 ILE A N 1
ATOM 999 C CA . ILE A 1 134 ? 0.949 0.496 2.094 1.00 97.19 134 ILE A CA 1
ATOM 1000 C C . ILE A 1 134 ? 1.524 1.300 3.255 1.00 97.19 134 ILE A C 1
ATOM 1002 O O . ILE A 1 134 ? 1.088 2.420 3.524 1.00 97.19 134 ILE A O 1
ATOM 1006 N N . ASP A 1 135 ? 2.484 0.689 3.935 1.00 96.44 135 ASP A N 1
ATOM 1007 C CA . ASP A 1 135 ? 3.266 1.265 5.023 1.00 96.44 135 ASP A CA 1
ATOM 1008 C C . ASP A 1 135 ? 4.482 2.028 4.487 1.00 96.44 135 ASP A C 1
ATOM 1010 O O . ASP A 1 135 ? 5.054 1.636 3.467 1.00 96.44 135 ASP A O 1
ATOM 1014 N N . GLU A 1 136 ? 4.890 3.075 5.205 1.00 94.94 136 GLU A N 1
ATOM 1015 C CA . GLU A 1 136 ? 5.994 3.980 4.847 1.00 94.94 136 GLU A CA 1
ATOM 1016 C C . GLU A 1 136 ? 5.897 4.505 3.403 1.00 94.94 136 GLU A C 1
ATOM 1018 O O . GLU A 1 136 ? 6.864 4.537 2.644 1.00 94.94 136 GLU A O 1
ATOM 1023 N N . TYR A 1 137 ? 4.693 4.920 3.002 1.00 95.69 137 TYR A N 1
ATOM 1024 C CA . TYR A 1 137 ? 4.397 5.293 1.618 1.00 95.69 137 TYR A CA 1
ATOM 1025 C C . TYR A 1 137 ? 5.245 6.479 1.122 1.00 95.69 137 TYR A C 1
ATOM 1027 O O . TYR A 1 137 ? 5.527 6.561 -0.071 1.00 95.69 137 TYR A O 1
ATOM 1035 N N . GLN A 1 138 ? 5.698 7.383 2.001 1.00 93.94 138 GLN A N 1
ATOM 1036 C CA . GLN A 1 138 ? 6.591 8.489 1.616 1.00 93.94 138 GLN A CA 1
ATOM 1037 C C . GLN A 1 138 ? 7.867 8.011 0.903 1.00 93.94 138 GLN A C 1
ATOM 1039 O O . GLN A 1 138 ? 8.436 8.742 0.098 1.00 93.94 138 GLN A O 1
ATOM 1044 N N . ASP A 1 139 ? 8.295 6.778 1.180 1.00 94.56 139 ASP A N 1
ATOM 1045 C CA . ASP A 1 139 ? 9.506 6.183 0.631 1.00 94.56 139 ASP A CA 1
ATOM 1046 C C . ASP A 1 139 ? 9.251 5.410 -0.673 1.00 94.56 139 ASP A C 1
ATOM 1048 O O . ASP A 1 139 ? 10.181 4.851 -1.265 1.00 94.56 139 ASP A O 1
ATOM 1052 N N . CYS A 1 140 ? 8.004 5.382 -1.158 1.00 94.75 140 CYS A N 1
ATOM 1053 C CA . CYS A 1 140 ? 7.667 4.791 -2.445 1.00 94.75 140 CYS A CA 1
ATOM 1054 C C . CYS A 1 140 ? 8.379 5.525 -3.582 1.00 94.75 140 CYS A C 1
ATOM 1056 O O . CYS A 1 140 ? 8.212 6.732 -3.766 1.00 94.75 140 CYS A O 1
ATOM 1058 N N . SER A 1 141 ? 9.108 4.786 -4.416 1.00 93.19 141 SER A N 1
ATOM 1059 C CA . SER A 1 141 ? 9.636 5.346 -5.657 1.00 93.19 141 SER A CA 1
ATOM 1060 C C . SER A 1 141 ? 8.523 5.670 -6.650 1.00 93.19 141 SER A C 1
ATOM 1062 O O . SER A 1 141 ? 7.415 5.130 -6.568 1.00 93.19 141 SER A O 1
ATOM 1064 N N . GLU A 1 142 ? 8.801 6.515 -7.643 1.00 92.25 142 GLU A N 1
ATOM 1065 C CA . GLU A 1 142 ? 7.842 6.799 -8.719 1.00 92.25 142 GLU A CA 1
ATOM 1066 C C . GLU A 1 142 ? 7.347 5.519 -9.409 1.00 92.25 142 GLU A C 1
ATOM 1068 O O . GLU A 1 142 ? 6.184 5.427 -9.813 1.00 92.25 142 GLU A O 1
ATOM 1073 N N . ARG A 1 143 ? 8.210 4.502 -9.507 1.00 91.06 143 ARG A N 1
ATOM 1074 C CA . ARG A 1 143 ? 7.879 3.203 -10.106 1.00 91.06 143 ARG A CA 1
ATOM 1075 C C . ARG A 1 143 ? 6.971 2.378 -9.208 1.00 91.06 143 ARG A C 1
ATOM 1077 O O . ARG A 1 143 ? 6.001 1.804 -9.698 1.00 91.06 143 ARG A O 1
ATOM 1084 N N . GLN A 1 144 ? 7.243 2.349 -7.906 1.00 94.06 144 GLN A N 1
ATOM 1085 C CA . GLN A 1 144 ? 6.362 1.699 -6.936 1.00 94.06 144 GLN A CA 1
ATOM 1086 C C . GLN A 1 144 ? 4.996 2.387 -6.914 1.00 94.06 144 GLN A C 1
ATOM 1088 O O . GLN A 1 144 ? 3.969 1.724 -7.042 1.00 94.06 144 GLN A O 1
ATOM 1093 N N . HIS A 1 145 ? 4.970 3.718 -6.884 1.00 94.88 145 HIS A N 1
ATOM 1094 C CA . HIS A 1 145 ? 3.736 4.485 -6.971 1.00 94.88 145 HIS A CA 1
ATOM 1095 C C . HIS A 1 145 ? 2.976 4.235 -8.286 1.00 94.88 145 HIS A C 1
ATOM 1097 O O . HIS A 1 145 ? 1.750 4.135 -8.271 1.00 94.88 145 HIS A O 1
ATOM 1103 N N . ALA A 1 146 ? 3.666 4.055 -9.417 1.00 92.94 146 ALA A N 1
ATOM 1104 C CA . ALA A 1 146 ? 3.019 3.678 -10.672 1.00 92.94 146 ALA A CA 1
ATOM 1105 C C . ALA A 1 146 ? 2.284 2.331 -10.568 1.00 92.94 146 ALA A C 1
ATOM 1107 O O . ALA A 1 146 ? 1.166 2.229 -11.069 1.00 92.94 146 ALA A O 1
ATOM 1108 N N . VAL A 1 147 ? 2.848 1.336 -9.870 1.00 93.50 147 VAL A N 1
ATOM 1109 C CA . VAL A 1 147 ? 2.141 0.080 -9.559 1.00 93.50 147 VAL A CA 1
ATOM 1110 C C . VAL A 1 147 ? 0.883 0.374 -8.738 1.00 93.50 147 VAL A C 1
ATOM 1112 O O . VAL A 1 147 ? -0.199 -0.067 -9.119 1.00 93.50 147 VAL A O 1
ATOM 1115 N N . VAL A 1 148 ? 0.977 1.187 -7.682 1.00 92.81 148 VAL A N 1
ATOM 1116 C CA . VAL A 1 148 ? -0.191 1.571 -6.864 1.00 92.81 148 VAL A CA 1
ATOM 1117 C C . VAL A 1 148 ? -1.277 2.244 -7.705 1.00 92.81 148 VAL A C 1
ATOM 1119 O O . VAL A 1 148 ? -2.451 1.913 -7.565 1.00 92.81 148 VAL A O 1
ATOM 1122 N N . ARG A 1 149 ? -0.915 3.123 -8.646 1.00 91.81 149 ARG A N 1
ATOM 1123 C CA . ARG A 1 149 ? -1.886 3.756 -9.554 1.00 91.81 149 ARG A CA 1
ATOM 1124 C C . ARG A 1 149 ? -2.635 2.763 -10.435 1.00 91.81 149 ARG A C 1
ATOM 1126 O O . ARG A 1 149 ? -3.811 2.985 -10.705 1.00 91.81 149 ARG A O 1
ATOM 1133 N N . THR A 1 150 ? -1.997 1.664 -10.841 1.00 89.00 150 THR A N 1
ATOM 1134 C CA . THR A 1 150 ? -2.706 0.593 -11.563 1.00 89.00 150 THR A CA 1
ATOM 1135 C C . THR A 1 150 ? -3.706 -0.144 -10.677 1.00 89.00 150 THR A C 1
ATOM 1137 O O . THR A 1 150 ? -4.696 -0.645 -11.182 1.00 89.00 150 THR A O 1
ATOM 1140 N N . LEU A 1 151 ? -3.497 -0.185 -9.358 1.00 85.06 151 LEU A N 1
ATOM 1141 C CA . LEU A 1 151 ? -4.464 -0.758 -8.415 1.00 85.06 151 LEU A CA 1
ATOM 1142 C C . LEU A 1 151 ? -5.627 0.219 -8.177 1.00 85.06 151 LEU A C 1
ATOM 1144 O O . LEU A 1 151 ? -6.790 -0.180 -8.196 1.00 85.06 151 LEU A O 1
ATOM 1148 N N . LEU A 1 152 ? -5.322 1.518 -8.062 1.00 81.38 152 LEU A N 1
ATOM 1149 C CA . LEU A 1 152 ? -6.302 2.602 -7.922 1.00 81.38 152 LEU A CA 1
ATOM 1150 C C . LEU A 1 152 ? -7.291 2.700 -9.094 1.00 81.38 152 LEU A C 1
ATOM 1152 O O . LEU A 1 152 ? -8.419 3.167 -8.895 1.00 81.38 152 LEU A O 1
ATOM 1156 N N . SER A 1 153 ? -6.876 2.335 -10.313 1.00 78.38 153 SER A N 1
ATOM 1157 C CA . SER A 1 153 ? -7.735 2.379 -11.504 1.00 78.38 153 SER A CA 1
ATOM 1158 C C . SER A 1 153 ? -8.767 1.255 -11.551 1.00 78.38 153 SER A C 1
ATOM 1160 O O . SER A 1 153 ? -9.754 1.382 -12.265 1.00 78.38 153 SER A O 1
ATOM 1162 N N . GLU A 1 154 ? -8.578 0.187 -10.775 1.00 74.94 154 GLU A N 1
ATOM 1163 C CA . GLU A 1 154 ? -9.450 -0.994 -10.777 1.00 74.94 154 GLU A CA 1
ATOM 1164 C C . GLU A 1 154 ? -10.498 -0.982 -9.666 1.00 74.94 154 GLU A C 1
ATOM 1166 O O . GLU A 1 154 ? -11.028 -2.029 -9.317 1.00 74.94 154 GLU A O 1
ATOM 1171 N N . HIS A 1 155 ? -10.789 0.189 -9.093 1.00 74.75 155 HIS A N 1
ATOM 1172 C CA . HIS A 1 155 ? -11.727 0.361 -7.976 1.00 74.75 155 HIS A CA 1
ATOM 1173 C C . HIS A 1 155 ? -11.373 -0.420 -6.698 1.00 74.75 155 HIS A C 1
ATOM 1175 O O . HIS A 1 155 ? -12.185 -0.479 -5.776 1.00 74.75 155 HIS A O 1
ATOM 1181 N N . ILE A 1 156 ? -10.150 -0.945 -6.593 1.00 88.25 156 ILE A N 1
ATOM 1182 C CA . ILE A 1 156 ? -9.631 -1.514 -5.351 1.00 88.25 156 ILE A CA 1
ATOM 1183 C C . ILE A 1 156 ? -9.283 -0.358 -4.415 1.00 88.25 156 ILE A C 1
ATOM 1185 O O . ILE A 1 156 ? -8.524 0.546 -4.782 1.00 88.25 156 ILE A O 1
ATOM 1189 N N . ALA A 1 157 ? -9.831 -0.375 -3.199 1.00 94.12 157 ALA A N 1
ATOM 1190 C CA . ALA A 1 157 ? -9.532 0.662 -2.221 1.00 94.12 157 ALA A CA 1
ATOM 1191 C C . ALA A 1 157 ? -8.033 0.645 -1.891 1.00 94.12 157 ALA A C 1
ATOM 1193 O O . ALA A 1 157 ? -7.501 -0.398 -1.532 1.00 94.12 157 ALA A O 1
ATOM 1194 N N . CYS A 1 158 ? -7.342 1.776 -1.983 1.00 96.12 158 CYS A N 1
ATOM 1195 C CA . CYS A 1 158 ? -5.919 1.862 -1.664 1.00 96.12 158 CYS A CA 1
ATOM 1196 C C . CYS A 1 158 ? -5.694 2.886 -0.564 1.00 96.12 158 CYS A C 1
ATOM 1198 O O . CYS A 1 158 ? -6.200 4.010 -0.627 1.00 96.12 158 CYS A O 1
ATOM 1200 N N . ARG A 1 159 ? -4.906 2.507 0.439 1.00 96.12 159 ARG A N 1
ATOM 1201 C CA . ARG A 1 159 ? -4.625 3.368 1.577 1.00 96.12 159 ARG A CA 1
ATOM 1202 C C . ARG A 1 159 ? -3.143 3.381 1.915 1.00 96.12 159 ARG A C 1
ATOM 1204 O O . ARG A 1 159 ? -2.518 2.328 2.006 1.00 96.12 159 ARG A O 1
ATOM 1211 N N . GLY A 1 160 ? -2.595 4.575 2.088 1.00 95.94 160 GLY A N 1
ATOM 1212 C CA . GLY A 1 160 ? -1.214 4.791 2.504 1.00 95.94 160 GLY A CA 1
ATOM 1213 C C . GLY A 1 160 ? -1.132 5.225 3.962 1.00 95.94 160 GLY A C 1
ATOM 1214 O O . GLY A 1 160 ? -2.033 5.895 4.469 1.00 95.94 160 GLY A O 1
ATOM 1215 N N . VAL A 1 161 ? -0.043 4.861 4.624 1.00 95.75 161 VAL A N 1
ATOM 1216 C CA . VAL A 1 161 ? 0.378 5.440 5.901 1.00 95.75 161 VAL A CA 1
ATOM 1217 C C . VAL A 1 161 ? 1.829 5.879 5.743 1.00 95.75 161 VAL A C 1
ATOM 1219 O O . VAL A 1 161 ? 2.631 5.151 5.157 1.00 95.75 161 VAL A O 1
ATOM 1222 N N . GLY A 1 162 ? 2.170 7.067 6.229 1.00 94.19 162 GLY A N 1
ATOM 1223 C CA . GLY A 1 162 ? 3.526 7.586 6.096 1.00 94.19 162 GLY A CA 1
ATOM 1224 C C . GLY A 1 162 ? 3.712 8.967 6.704 1.00 94.19 162 GLY A C 1
ATOM 1225 O O . GLY A 1 162 ? 2.786 9.535 7.274 1.00 94.19 162 GLY A O 1
ATOM 1226 N N . ASP A 1 163 ? 4.914 9.512 6.572 1.00 93.06 163 ASP A N 1
ATOM 1227 C CA . ASP A 1 163 ? 5.243 10.871 7.010 1.00 93.06 163 ASP A CA 1
ATOM 1228 C C . ASP A 1 163 ? 6.202 11.529 6.006 1.00 93.06 163 ASP A C 1
ATOM 1230 O O . ASP A 1 163 ? 7.346 11.084 5.893 1.00 93.06 163 ASP A O 1
ATOM 1234 N N . PRO A 1 164 ? 5.787 12.596 5.295 1.00 90.75 164 PRO A N 1
ATOM 1235 C CA . PRO A 1 164 ? 6.639 13.299 4.335 1.00 90.75 164 PRO A CA 1
ATOM 1236 C C .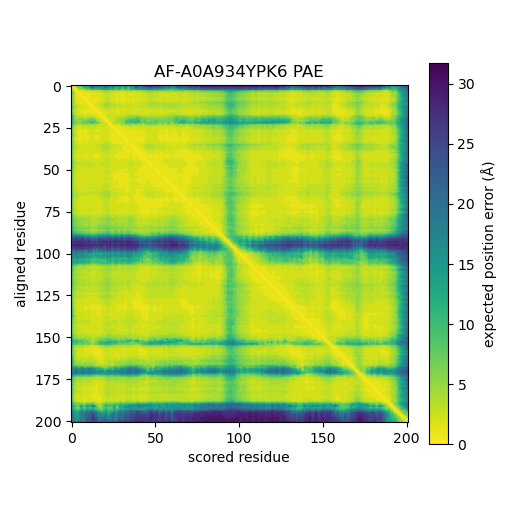 PRO A 1 164 ? 7.979 13.766 4.920 1.00 90.75 164 PRO A C 1
ATOM 1238 O O . PRO A 1 164 ? 8.982 13.797 4.203 1.00 90.75 164 PRO A O 1
ATOM 1241 N N . LEU A 1 165 ? 8.020 14.100 6.215 1.00 90.44 165 LEU A N 1
ATOM 1242 C CA . LEU A 1 165 ? 9.224 14.567 6.908 1.00 90.44 165 LEU A CA 1
ATOM 1243 C C . LEU A 1 165 ? 10.218 13.436 7.216 1.00 90.44 165 LEU A C 1
ATOM 1245 O O . LEU A 1 165 ? 11.362 13.716 7.568 1.00 90.44 165 LEU A O 1
ATOM 1249 N N . GLN A 1 166 ? 9.806 12.173 7.077 1.00 88.12 166 GLN A N 1
ATOM 1250 C CA . GLN A 1 166 ? 10.630 10.978 7.305 1.00 88.12 166 GLN A CA 1
ATOM 1251 C C . GLN A 1 166 ? 11.100 10.306 6.018 1.00 88.12 166 GLN A C 1
ATOM 1253 O O . GLN A 1 166 ? 11.591 9.183 6.062 1.00 88.12 166 GLN A O 1
ATOM 1258 N N . THR A 1 167 ? 10.981 10.986 4.880 1.00 89.56 167 THR A N 1
ATOM 1259 C CA . THR A 1 167 ? 11.498 10.478 3.609 1.00 89.56 167 THR A CA 1
ATOM 1260 C C . THR A 1 167 ? 13.015 10.290 3.702 1.00 89.56 167 THR A C 1
ATOM 1262 O O . THR A 1 167 ? 13.757 11.265 3.845 1.00 89.56 167 THR A O 1
ATOM 1265 N N . ILE A 1 168 ? 13.482 9.043 3.621 1.00 83.88 168 ILE A N 1
ATOM 1266 C CA . ILE A 1 168 ? 14.915 8.695 3.695 1.00 83.88 168 ILE A CA 1
ATOM 1267 C C . ILE A 1 168 ? 15.415 7.945 2.458 1.00 83.88 168 IL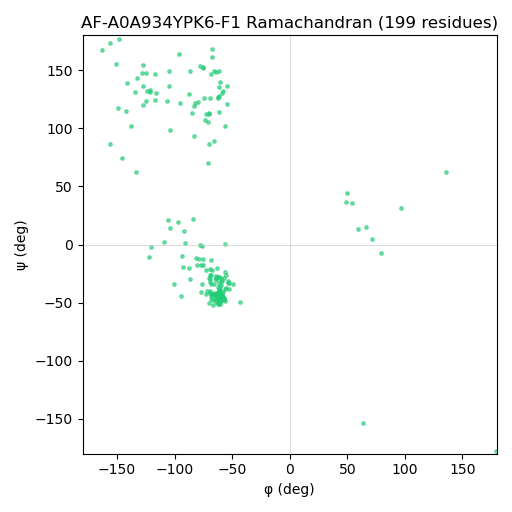E A C 1
ATOM 1269 O O . ILE A 1 168 ? 16.625 7.785 2.283 1.00 83.88 168 ILE A O 1
ATOM 1273 N N . PHE A 1 169 ? 14.507 7.502 1.587 1.00 75.69 169 PHE A N 1
ATOM 1274 C CA . PHE A 1 169 ? 14.840 6.940 0.281 1.00 75.69 169 PHE A CA 1
ATOM 1275 C C . PHE A 1 169 ? 14.737 8.004 -0.831 1.00 75.69 169 PHE A C 1
ATOM 1277 O O . PHE A 1 169 ? 14.180 9.081 -0.635 1.00 75.69 169 PHE A O 1
ATOM 1284 N N . GLY A 1 170 ? 15.318 7.729 -2.007 1.00 66.50 170 GLY A N 1
ATOM 1285 C CA . GLY A 1 170 ? 15.316 8.655 -3.153 1.00 66.50 170 GLY A CA 1
ATOM 1286 C C . GLY A 1 170 ? 16.672 8.761 -3.847 1.00 66.50 170 GLY A C 1
ATOM 1287 O O . GLY A 1 170 ? 17.298 9.820 -3.873 1.00 66.50 170 GLY A O 1
ATOM 1288 N N . PHE A 1 171 ? 17.158 7.649 -4.400 1.00 63.19 171 PHE A N 1
ATOM 1289 C CA . PHE A 1 171 ? 18.423 7.630 -5.139 1.00 63.19 171 PHE A CA 1
ATOM 1290 C C . PHE A 1 171 ? 18.237 8.212 -6.547 1.00 63.19 171 PHE A C 1
ATOM 1292 O O . PHE A 1 171 ? 17.151 8.126 -7.112 1.00 63.19 171 PHE A O 1
ATOM 1299 N N . ARG A 1 172 ? 19.307 8.761 -7.149 1.00 66.25 172 ARG A N 1
ATOM 1300 C CA . ARG A 1 172 ? 19.244 9.471 -8.450 1.00 66.25 172 ARG A CA 1
ATOM 1301 C C . ARG A 1 172 ? 18.505 8.710 -9.562 1.00 66.25 172 ARG A C 1
ATOM 1303 O O . ARG A 1 172 ? 17.854 9.345 -10.379 1.00 66.25 172 ARG A O 1
ATOM 1310 N N . ASP A 1 173 ? 18.590 7.380 -9.581 1.00 73.25 173 ASP A N 1
ATOM 1311 C CA . ASP A 1 173 ? 17.999 6.549 -10.640 1.00 73.25 173 ASP A CA 1
ATOM 1312 C C . ASP A 1 173 ? 16.583 6.024 -10.323 1.00 73.25 173 ASP A C 1
ATOM 1314 O O . ASP A 1 173 ? 15.923 5.466 -11.207 1.00 73.25 173 ASP A O 1
ATOM 1318 N N . ASP A 1 174 ? 16.106 6.179 -9.084 1.00 78.25 174 ASP A N 1
ATOM 1319 C CA . ASP A 1 174 ? 14.765 5.784 -8.622 1.00 78.25 174 ASP A CA 1
ATOM 1320 C C . ASP A 1 174 ? 14.271 6.783 -7.558 1.00 78.25 174 ASP A C 1
ATOM 1322 O O . ASP A 1 174 ? 14.331 6.499 -6.357 1.00 78.25 174 ASP A O 1
ATOM 1326 N N . PRO A 1 175 ? 13.864 7.996 -7.984 1.00 88.88 175 PRO A N 1
ATOM 1327 C CA . PRO A 1 175 ? 13.403 9.026 -7.065 1.00 88.88 175 PRO A CA 1
ATOM 1328 C C . PRO A 1 175 ? 12.107 8.599 -6.371 1.00 88.88 175 PRO A C 1
ATOM 1330 O O . PRO A 1 175 ? 11.276 7.883 -6.941 1.00 88.88 175 PRO A O 1
ATOM 1333 N N . VAL A 1 176 ? 11.932 9.071 -5.137 1.00 93.19 176 VAL A N 1
ATOM 1334 C CA . VAL A 1 176 ? 10.661 8.965 -4.413 1.00 93.19 176 VAL A CA 1
ATOM 1335 C C . VAL A 1 176 ? 9.578 9.769 -5.116 1.00 93.19 176 VAL A C 1
ATOM 1337 O O . VAL A 1 176 ? 9.847 10.799 -5.738 1.00 93.19 176 VAL A O 1
ATOM 1340 N N . VAL A 1 177 ? 8.342 9.293 -5.018 1.00 93.62 177 VAL A N 1
ATOM 1341 C CA . VAL A 1 177 ? 7.188 10.014 -5.542 1.00 93.62 177 VAL A CA 1
ATOM 1342 C C . VAL A 1 177 ? 7.089 11.393 -4.867 1.00 93.62 177 VAL A C 1
ATOM 1344 O O . VAL A 1 177 ? 7.125 11.485 -3.640 1.00 93.62 177 VAL A O 1
ATOM 1347 N N . PRO A 1 178 ? 6.929 12.489 -5.631 1.00 94.25 178 PRO A N 1
ATOM 1348 C CA . PRO A 1 178 ? 6.749 13.805 -5.034 1.00 94.25 178 PRO A CA 1
ATOM 1349 C C . PRO A 1 178 ? 5.497 13.860 -4.153 1.00 94.25 178 PRO A C 1
ATOM 1351 O O . PRO A 1 178 ? 4.434 13.374 -4.549 1.00 94.25 178 PRO A O 1
ATOM 1354 N N . TRP A 1 179 ? 5.579 14.531 -3.003 1.00 93.44 179 TRP A N 1
ATOM 1355 C CA . TRP A 1 179 ? 4.447 14.662 -2.077 1.00 93.44 179 TRP A CA 1
ATOM 1356 C C . TRP A 1 179 ? 3.190 15.258 -2.731 1.00 93.44 179 TRP A C 1
ATOM 1358 O O . TRP A 1 179 ? 2.077 14.795 -2.493 1.00 93.44 179 TRP A O 1
ATOM 1368 N N . ASP A 1 180 ? 3.353 16.228 -3.634 1.00 94.44 180 ASP A N 1
ATOM 1369 C CA . ASP A 1 180 ? 2.232 16.800 -4.391 1.00 94.44 180 ASP A CA 1
ATOM 1370 C C . ASP A 1 180 ? 1.523 15.777 -5.287 1.00 94.44 180 ASP A C 1
ATOM 1372 O O . ASP A 1 180 ? 0.323 15.891 -5.536 1.00 94.44 180 ASP A O 1
ATOM 1376 N N . THR A 1 181 ? 2.237 14.748 -5.749 1.00 94.81 181 THR A N 1
ATOM 1377 C CA . THR A 1 181 ? 1.623 13.629 -6.468 1.00 94.81 181 THR A CA 1
ATOM 1378 C C . THR A 1 181 ? 0.819 12.740 -5.521 1.00 94.81 181 THR A C 1
ATOM 1380 O O . THR A 1 181 ? -0.292 12.358 -5.877 1.00 94.81 181 THR A O 1
ATOM 1383 N N . ILE A 1 182 ? 1.305 12.479 -4.302 1.00 94.25 182 ILE A N 1
ATOM 1384 C CA . ILE A 1 182 ? 0.538 11.734 -3.289 1.00 94.25 182 ILE A CA 1
ATOM 1385 C C . ILE A 1 182 ? -0.755 12.481 -2.930 1.00 94.25 182 ILE A C 1
ATOM 1387 O O . ILE A 1 182 ? -1.830 11.889 -2.995 1.00 94.25 182 ILE A O 1
ATOM 1391 N N . LYS A 1 183 ? -0.681 13.787 -2.636 1.00 94.69 183 LYS A N 1
ATOM 1392 C CA . LYS A 1 183 ? -1.858 14.618 -2.305 1.00 94.69 183 LYS A CA 1
ATOM 1393 C C . LYS A 1 183 ? -2.909 14.671 -3.413 1.00 94.69 183 LYS A C 1
ATOM 1395 O O . LYS A 1 183 ? -4.084 14.878 -3.138 1.00 94.69 183 LYS A O 1
ATOM 1400 N N . ARG A 1 184 ? -2.494 14.532 -4.674 1.00 94.56 184 ARG A N 1
ATOM 1401 C CA . ARG A 1 184 ? -3.419 14.494 -5.812 1.00 94.56 184 ARG A CA 1
ATOM 1402 C C . ARG A 1 184 ? -4.139 13.150 -5.922 1.00 94.56 184 ARG A C 1
ATOM 1404 O O . ARG A 1 184 ? -5.291 13.111 -6.346 1.00 94.56 184 ARG A O 1
ATOM 1411 N N . ASP A 1 185 ? -3.461 12.064 -5.566 1.00 94.00 185 ASP A N 1
ATOM 1412 C CA . ASP A 1 185 ? -3.962 10.707 -5.778 1.00 94.00 185 ASP A CA 1
ATOM 1413 C C . ASP A 1 185 ? -4.733 10.155 -4.561 1.00 94.00 185 ASP A C 1
ATOM 1415 O O . ASP A 1 185 ? -5.534 9.228 -4.720 1.00 94.00 185 ASP A O 1
ATOM 1419 N N . PHE A 1 186 ? -4.544 10.736 -3.370 1.00 95.25 186 PHE A N 1
ATOM 1420 C CA . PHE A 1 186 ? -5.163 10.308 -2.112 1.00 95.25 186 PHE A CA 1
ATOM 1421 C C . PHE A 1 186 ? -5.855 11.453 -1.369 1.00 95.25 186 PHE A C 1
ATOM 1423 O O . PHE A 1 186 ? -5.368 12.579 -1.354 1.00 95.25 186 PHE A O 1
ATOM 1430 N N . ASN A 1 187 ? -6.945 11.135 -0.661 1.00 95.38 187 ASN A N 1
ATOM 1431 C CA . ASN A 1 187 ? -7.473 12.011 0.383 1.00 95.38 187 ASN A CA 1
ATOM 1432 C C . ASN A 1 187 ? -6.547 11.949 1.609 1.00 95.38 187 ASN A C 1
ATOM 1434 O O . ASN A 1 187 ? -6.441 10.891 2.237 1.00 95.38 187 ASN A O 1
ATOM 1438 N N . VAL A 1 188 ? -5.854 13.042 1.921 1.00 95.25 188 VAL A N 1
ATOM 1439 C CA . VAL A 1 188 ? -4.868 13.080 3.008 1.00 95.25 188 VAL A CA 1
ATOM 1440 C C . VAL A 1 188 ? -5.548 13.421 4.331 1.00 95.25 188 VAL A C 1
ATOM 1442 O O . VAL A 1 188 ? -6.303 14.382 4.427 1.00 95.25 188 VAL A O 1
ATOM 1445 N N . LEU A 1 189 ? -5.271 12.607 5.344 1.00 92.50 189 LEU A N 1
ATOM 1446 C CA . LEU A 1 189 ? -5.655 12.805 6.732 1.00 92.50 189 LEU A CA 1
ATOM 1447 C C . LEU A 1 189 ? -4.408 13.260 7.488 1.00 92.50 189 LEU A C 1
ATOM 1449 O O . LEU A 1 189 ? -3.553 12.437 7.836 1.00 92.50 189 LEU A O 1
ATOM 1453 N N . ASP A 1 190 ? -4.297 14.569 7.686 1.00 84.81 190 ASP A N 1
ATOM 1454 C CA . ASP A 1 190 ? -3.251 15.161 8.514 1.00 84.81 190 ASP A CA 1
ATOM 1455 C C . ASP A 1 190 ? -3.475 14.794 9.988 1.00 84.81 190 ASP A C 1
ATOM 1457 O O . ASP A 1 190 ? -4.616 14.621 10.426 1.00 84.81 190 ASP A O 1
ATOM 1461 N N . ASP A 1 191 ? -2.381 14.633 10.735 1.00 71.31 191 ASP A N 1
ATOM 1462 C CA . ASP A 1 191 ? -2.384 14.364 12.180 1.00 71.31 191 ASP A CA 1
ATOM 1463 C C . ASP A 1 191 ? -3.332 13.226 12.601 1.00 71.31 191 ASP A C 1
ATOM 1465 O O . ASP A 1 191 ? -3.960 13.252 13.664 1.00 71.31 191 ASP A O 1
ATOM 1469 N N . ALA A 1 192 ? -3.431 12.184 11.764 1.00 65.25 192 ALA A N 1
ATOM 1470 C CA . ALA A 1 192 ? -4.436 11.129 11.893 1.00 65.25 192 ALA A CA 1
ATOM 1471 C C . ALA A 1 192 ? -4.411 10.430 13.268 1.00 65.25 192 ALA A C 1
ATOM 1473 O O . ALA A 1 192 ? -5.409 9.852 13.696 1.00 65.25 192 ALA A O 1
ATOM 1474 N N . LEU A 1 193 ? -3.279 10.472 13.972 1.00 68.06 193 LEU A N 1
ATOM 1475 C CA . LEU A 1 193 ? -3.073 9.791 15.250 1.00 68.06 193 LEU A CA 1
ATOM 1476 C C . LEU A 1 193 ? -2.982 10.734 16.461 1.00 68.06 193 LEU A C 1
ATOM 1478 O O . LEU A 1 193 ? -2.881 10.236 17.581 1.00 68.06 193 LEU A O 1
ATOM 1482 N N . ASP A 1 194 ? -3.139 12.049 16.280 1.00 61.06 194 ASP A N 1
ATOM 1483 C CA . ASP A 1 194 ? -3.016 13.040 17.365 1.00 61.06 194 ASP A CA 1
ATOM 1484 C C . ASP A 1 194 ? -4.357 13.365 18.056 1.00 61.06 194 ASP A C 1
ATOM 1486 O O . ASP A 1 194 ? -4.468 14.287 18.862 1.00 61.06 194 ASP A O 1
ATOM 1490 N N . GLY A 1 195 ? -5.408 12.578 17.796 1.00 51.25 195 GLY A N 1
ATOM 1491 C CA . GLY A 1 195 ? -6.719 12.730 18.446 1.00 51.25 195 GLY A CA 1
ATOM 1492 C C . GLY A 1 195 ? -7.510 13.971 18.007 1.00 51.25 195 GLY A C 1
ATOM 1493 O O . GLY A 1 195 ? -8.596 14.216 18.530 1.00 51.25 195 GLY A O 1
ATOM 1494 N N . SER A 1 196 ? -7.001 14.722 17.030 1.00 41.91 196 SER A N 1
ATOM 1495 C CA . SER A 1 196 ? -7.536 15.988 16.520 1.00 41.91 196 SER A CA 1
ATOM 1496 C C . SER A 1 196 ? -8.222 15.862 15.155 1.00 41.91 196 SER A C 1
ATOM 1498 O O . SER A 1 196 ? -8.370 16.869 14.465 1.00 41.91 196 SER A O 1
ATOM 1500 N N . VAL A 1 197 ? -8.666 14.663 14.748 1.00 43.62 197 VAL A N 1
ATOM 1501 C CA . VAL A 1 197 ? -9.378 14.483 13.470 1.00 43.62 197 VAL A CA 1
ATOM 1502 C C . VAL A 1 197 ? -10.725 15.211 13.528 1.00 43.62 197 VAL A C 1
ATOM 1504 O O . VAL A 1 197 ? -11.755 14.659 13.920 1.00 43.62 197 VAL A O 1
ATOM 1507 N N . ALA A 1 198 ? -10.706 16.483 13.139 1.00 35.69 198 ALA A N 1
ATOM 1508 C CA . ALA A 1 198 ? -11.878 17.243 12.775 1.00 35.69 198 ALA A CA 1
ATOM 1509 C C . ALA A 1 198 ? -12.386 16.672 11.449 1.00 35.69 198 ALA A C 1
ATOM 1511 O O . ALA A 1 198 ? -11.729 16.776 10.415 1.00 35.69 198 ALA A O 1
ATOM 1512 N N . LEU A 1 199 ? -13.556 16.038 11.498 1.00 35.00 199 LEU A N 1
ATOM 1513 C CA . LEU A 1 199 ? -14.340 15.707 10.314 1.00 35.00 199 LEU A CA 1
ATOM 1514 C C . LEU A 1 199 ? -14.604 17.004 9.539 1.00 35.00 199 LEU A C 1
ATOM 1516 O O . LEU A 1 199 ? -15.460 17.797 9.928 1.00 35.00 199 LEU A O 1
ATOM 1520 N N . ALA A 1 200 ? -13.853 17.234 8.463 1.00 29.47 200 ALA A N 1
ATOM 1521 C CA . ALA A 1 200 ? -14.254 18.192 7.448 1.00 29.47 200 ALA A CA 1
ATOM 1522 C C . ALA A 1 200 ? -15.466 17.595 6.718 1.00 29.47 200 ALA A C 1
ATOM 1524 O O . ALA A 1 200 ? -15.365 16.523 6.117 1.00 29.47 200 ALA A O 1
ATOM 1525 N N . ALA A 1 201 ? -16.611 18.254 6.900 1.00 32.41 201 ALA A N 1
ATOM 1526 C CA . ALA A 1 201 ? -17.896 17.939 6.284 1.00 32.41 201 ALA A CA 1
ATOM 1527 C C . ALA A 1 201 ? -17.904 18.202 4.772 1.00 32.41 201 ALA A C 1
ATOM 1529 O O . ALA A 1 201 ? -17.165 19.112 4.328 1.00 32.41 201 ALA A O 1
#

Solvent-accessible surface area (backbone atoms only — not comparable to full-atom values): 10804 Å² total; per-residue (Å²): 130,82,53,70,44,49,54,58,42,69,75,37,55,36,19,28,37,33,41,55,91,89,60,42,63,59,54,53,53,34,51,46,48,57,37,77,90,44,44,26,27,39,37,31,23,85,39,73,67,52,43,51,53,45,52,50,44,28,54,76,70,64,47,61,70,85,36,46,47,81,39,30,52,68,59,47,24,40,54,55,11,65,75,37,37,91,63,18,65,48,74,83,82,60,65,96,83,65,81,56,61,67,62,50,55,57,39,24,36,57,6,21,29,43,33,40,67,31,77,65,33,42,52,52,45,64,74,66,30,52,22,37,37,32,46,58,43,42,47,32,26,48,55,54,47,48,34,52,51,41,44,53,72,69,75,34,25,36,35,37,33,24,33,79,92,68,52,80,59,56,48,98,93,53,42,36,46,55,66,72,56,52,59,72,70,25,51,70,36,68,54,36,68,72,82,66,72,71,82,81,127

Sequence (201 aa):
MANAAVEAMLGSTRSFAVAAAGCGKTELLGQLVADQRSGRQLVLTHTHAGVAAIKKRLADLRVPREKFHLDTIAGWCLRYGAAYPAISGVQSDVEEHEIDWKRLTLQVYAGAAKVCSSTLGKRVLNASYDGVLIDEYQDCSERQHAVVRTLLSEHIACRGVGDPLQTIFGFRDDPVVPWDTIKRDFNVLDDALDGSVALAA

Radius of gyration: 16.78 Å; Cα contacts (8 Å, |Δi|>4): 338; chains: 1; bounding box: 45×36×41 Å

Mean predicted aligned error: 6.16 Å

Nearest PDB structures (foldseek):
  3lfu-assembly1_A  TM=7.771E-01  e=1.239E-05  Escherichia coli
  2is1-assembly2_B  TM=7.610E-01  e=7.786E-06  Escherichia coli
  2pjr-assembly1_A  TM=6.568E-01  e=2.171E-06  Geobacillus stearothermophilus
  1pjr-assembly1_A  TM=7.212E-01  e=1.103E-05  Geobacillus stearothermophilus
  4c2t-assembly2_D  TM=7.638E-01  e=3.523E-05  Deinococcus radiodurans